Protein AF-A0A0B6ZGL0-F1 (afdb_monomer_lite)

Structure (mmCIF, N/CA/C/O backbone):
data_AF-A0A0B6ZGL0-F1
#
_entry.id   AF-A0A0B6ZGL0-F1
#
loop_
_atom_site.group_PDB
_atom_site.id
_atom_site.type_symbol
_atom_site.label_atom_id
_atom_site.label_alt_id
_atom_site.label_comp_id
_atom_site.label_asym_id
_atom_site.label_entity_id
_atom_site.label_seq_id
_atom_site.pdbx_PDB_ins_code
_atom_site.Cartn_x
_atom_site.Cartn_y
_atom_site.Cartn_z
_atom_site.occupancy
_atom_site.B_iso_or_equiv
_atom_site.auth_seq_id
_atom_site.auth_comp_id
_atom_site.auth_asym_id
_atom_site.auth_atom_id
_atom_site.pdbx_PDB_model_num
ATOM 1 N N . GLY A 1 1 ? -12.864 -18.608 66.536 1.00 37.78 1 GLY A N 1
ATOM 2 C CA . GLY A 1 1 ? -13.110 -18.665 65.085 1.00 37.78 1 GLY A CA 1
ATOM 3 C C . GLY A 1 1 ? -13.410 -17.273 64.581 1.00 37.78 1 GLY A C 1
ATOM 4 O O . GLY A 1 1 ? -14.358 -16.671 65.062 1.00 37.78 1 GLY A O 1
ATOM 5 N N . LYS A 1 2 ? -12.583 -16.734 63.684 1.00 37.06 2 LYS A N 1
ATOM 6 C CA . LYS A 1 2 ? -12.877 -15.494 62.957 1.00 37.06 2 LYS A CA 1
ATOM 7 C C . LYS A 1 2 ? -12.993 -15.864 61.483 1.00 37.06 2 LYS A C 1
ATOM 9 O O . LYS A 1 2 ? -11.982 -16.108 60.838 1.00 37.06 2 LYS A O 1
ATOM 14 N N . SER A 1 3 ? -14.221 -15.959 60.989 1.00 37.81 3 SER A N 1
ATOM 15 C CA . SER A 1 3 ? -14.488 -16.059 59.555 1.00 37.81 3 SER A CA 1
ATOM 16 C C . SER A 1 3 ? -14.234 -14.687 58.921 1.00 37.81 3 SER A C 1
ATOM 18 O O . SER A 1 3 ? -14.780 -13.699 59.426 1.00 37.81 3 SER A O 1
ATOM 20 N N . PRO A 1 4 ? -13.443 -14.575 57.843 1.00 44.97 4 PRO A N 1
ATOM 21 C CA . PRO A 1 4 ? -13.362 -13.334 57.098 1.00 44.97 4 PRO A CA 1
ATOM 22 C C . PRO A 1 4 ? -14.640 -13.201 56.270 1.00 44.97 4 PRO A C 1
ATOM 24 O O . PRO A 1 4 ? -14.942 -14.040 55.423 1.00 44.97 4 PRO A O 1
ATOM 27 N N . LYS A 1 5 ? -15.420 -12.151 56.536 1.00 42.72 5 LYS A N 1
ATOM 28 C CA . LYS A 1 5 ? -16.500 -11.731 55.642 1.00 42.72 5 LYS A CA 1
ATOM 29 C C . LYS A 1 5 ? -15.848 -11.229 54.352 1.00 42.72 5 LYS A C 1
ATOM 31 O O . LYS A 1 5 ? -15.337 -10.112 54.333 1.00 42.72 5 LYS A O 1
ATOM 36 N N . LEU A 1 6 ? -15.845 -12.046 53.295 1.00 46.50 6 LEU A N 1
ATOM 37 C CA . LEU A 1 6 ? -15.621 -11.537 51.944 1.00 46.50 6 LEU A CA 1
ATOM 38 C C . LEU A 1 6 ? -16.734 -10.527 51.648 1.00 46.50 6 LEU A C 1
ATOM 40 O O . LEU A 1 6 ? -17.916 -10.870 51.608 1.00 46.50 6 LEU A O 1
ATOM 44 N N . SER A 1 7 ? -16.348 -9.263 51.507 1.00 45.00 7 SER A N 1
ATOM 45 C CA . SER A 1 7 ? -17.245 -8.190 51.103 1.00 45.00 7 SER A CA 1
ATOM 46 C C . SER A 1 7 ? -17.596 -8.372 49.627 1.00 45.00 7 SER A C 1
ATOM 48 O O . SER A 1 7 ? -16.798 -8.062 48.746 1.00 45.00 7 SER A O 1
ATOM 50 N N . VAL A 1 8 ? -18.808 -8.862 49.361 1.00 51.41 8 VAL A N 1
ATOM 51 C CA . VAL A 1 8 ? -19.405 -8.987 48.015 1.00 51.41 8 VAL A CA 1
ATOM 52 C C . VAL A 1 8 ? -19.532 -7.615 47.320 1.00 51.41 8 VAL A C 1
ATOM 54 O O . VAL A 1 8 ? -19.683 -7.531 46.107 1.00 51.41 8 VAL A O 1
ATOM 57 N N . VAL A 1 9 ? -19.395 -6.516 48.071 1.00 46.69 9 VAL A N 1
ATOM 58 C CA . VAL A 1 9 ? -19.526 -5.133 47.585 1.00 46.69 9 VAL A CA 1
ATOM 59 C C . VAL A 1 9 ? -18.403 -4.738 46.611 1.00 46.69 9 VAL A C 1
ATOM 61 O O . VAL A 1 9 ? -18.602 -3.857 45.781 1.00 46.69 9 VAL A O 1
ATOM 64 N N . ASN A 1 10 ? -17.258 -5.431 46.629 1.00 46.16 10 ASN A N 1
ATOM 65 C CA . ASN A 1 10 ? -16.157 -5.156 45.698 1.00 46.16 10 ASN A CA 1
ATOM 66 C C . ASN A 1 10 ? -16.358 -5.751 44.291 1.00 46.16 10 ASN A C 1
ATOM 68 O O . ASN A 1 10 ? -15.568 -5.445 43.406 1.00 46.16 10 ASN A O 1
ATOM 72 N N . LEU A 1 11 ? -17.389 -6.571 44.048 1.00 48.72 11 LEU A N 1
ATOM 73 C CA . LEU A 1 11 ? -17.637 -7.148 42.716 1.00 48.72 11 LEU A CA 1
ATOM 74 C C . LEU A 1 11 ? -18.289 -6.173 41.717 1.00 48.72 11 LEU A C 1
ATOM 76 O O . LEU A 1 11 ? -18.301 -6.461 40.528 1.00 48.72 11 LEU A O 1
ATOM 80 N N . PHE A 1 12 ? -18.799 -5.018 42.160 1.00 49.91 12 PHE A N 1
ATOM 81 C CA . PHE A 1 12 ? -19.566 -4.094 41.306 1.00 49.91 12 PHE A CA 1
ATOM 82 C C . PHE A 1 12 ? -18.940 -2.699 41.154 1.00 49.91 12 PHE A C 1
ATOM 84 O O . PHE A 1 12 ? -19.640 -1.733 40.847 1.00 49.91 12 PHE A O 1
ATOM 91 N N . THR A 1 13 ? -17.630 -2.559 41.359 1.00 52.47 13 THR A N 1
ATOM 92 C CA . THR A 1 13 ? -16.924 -1.297 41.098 1.00 52.47 13 THR A CA 1
ATOM 93 C C . THR A 1 13 ? -16.671 -1.101 39.592 1.00 52.47 13 THR A C 1
ATOM 95 O O . THR A 1 13 ? -16.344 -2.070 38.906 1.00 52.47 13 THR A O 1
ATOM 98 N N . PRO A 1 14 ? -16.775 0.134 39.056 1.00 61.56 14 PRO A N 1
ATOM 99 C CA . PRO A 1 14 ? -16.513 0.431 37.639 1.00 61.56 14 PRO A CA 1
ATOM 100 C C . PRO A 1 14 ? -15.151 -0.089 37.154 1.00 61.56 14 PRO A C 1
ATOM 102 O O . PRO A 1 14 ? -15.073 -0.718 36.108 1.00 61.56 14 PRO A O 1
ATOM 105 N N . ALA A 1 15 ? -14.118 0.032 37.993 1.00 63.94 15 ALA A N 1
ATOM 106 C CA . ALA A 1 15 ? -12.771 -0.454 37.697 1.00 63.94 15 ALA A CA 1
ATOM 107 C C . ALA A 1 15 ? -12.679 -1.979 37.482 1.00 63.94 15 ALA A C 1
ATOM 109 O O . ALA A 1 15 ? -11.838 -2.438 36.716 1.00 63.94 15 ALA A O 1
ATOM 110 N N . ASN A 1 16 ? -13.536 -2.776 38.136 1.00 69.12 16 ASN A N 1
ATOM 111 C CA . ASN A 1 16 ? -13.581 -4.223 37.897 1.00 69.12 16 ASN A CA 1
ATOM 112 C C . ASN A 1 16 ? -14.254 -4.554 36.561 1.00 69.12 16 ASN A C 1
ATOM 114 O O . ASN A 1 16 ? -13.835 -5.498 35.901 1.00 69.12 16 ASN A O 1
ATOM 118 N N . LYS A 1 17 ? -15.241 -3.754 36.138 1.00 75.31 17 LYS A N 1
ATOM 119 C CA . LYS A 1 17 ? -15.883 -3.912 34.828 1.00 75.31 17 LYS A CA 1
ATOM 120 C C . LYS A 1 17 ? -14.944 -3.534 33.688 1.00 75.31 17 LYS A C 1
ATOM 122 O O . LYS A 1 17 ? -14.897 -4.249 32.696 1.00 75.31 17 LYS A O 1
ATOM 127 N N . ASP A 1 18 ? -14.180 -2.454 33.832 1.00 78.31 18 ASP A N 1
ATOM 128 C CA . ASP A 1 18 ? -13.221 -2.035 32.803 1.00 78.31 18 ASP A CA 1
ATOM 129 C C . ASP A 1 18 ? -12.118 -3.084 32.618 1.00 78.31 18 ASP A C 1
ATOM 131 O O . ASP A 1 18 ? -11.796 -3.454 31.489 1.00 78.31 18 ASP A O 1
ATOM 135 N N . LYS A 1 19 ? -11.621 -3.655 33.723 1.00 85.06 19 LYS A N 1
ATOM 136 C CA . LYS A 1 19 ? -10.657 -4.758 33.687 1.00 85.06 19 LYS A CA 1
ATOM 137 C C . LYS A 1 19 ? -11.234 -6.023 33.040 1.00 85.06 19 LYS A C 1
ATOM 139 O O . LYS A 1 19 ? -10.576 -6.629 32.202 1.00 85.06 19 LYS A O 1
ATOM 144 N N . GLU A 1 20 ? -12.461 -6.403 33.390 1.00 90.19 20 GLU A N 1
ATOM 145 C CA . GLU A 1 20 ? -13.150 -7.548 32.780 1.00 90.19 20 GLU A CA 1
ATOM 146 C C . GLU A 1 20 ? -13.327 -7.353 31.265 1.00 90.19 20 GLU A C 1
ATOM 148 O O . GLU A 1 20 ? -13.063 -8.266 30.484 1.00 90.19 20 GLU A O 1
ATOM 153 N N . ARG A 1 21 ? -13.689 -6.141 30.822 1.00 90.56 21 ARG A N 1
ATOM 154 C CA . ARG A 1 21 ? -13.784 -5.813 29.391 1.00 90.56 21 ARG A CA 1
ATOM 155 C C . ARG A 1 21 ? -12.431 -5.883 28.681 1.00 90.56 21 ARG A C 1
ATOM 157 O O . ARG A 1 21 ? -12.385 -6.342 27.545 1.00 90.56 21 ARG A O 1
ATOM 164 N N . GLN A 1 22 ? -11.340 -5.458 29.319 1.00 91.56 22 GLN A N 1
ATOM 165 C CA . GLN A 1 22 ? -9.992 -5.596 28.752 1.00 91.56 22 GLN A CA 1
ATOM 166 C C . GLN A 1 22 ? -9.572 -7.063 28.603 1.00 91.56 22 GLN A C 1
ATOM 168 O O . GLN A 1 22 ? -8.985 -7.436 27.587 1.00 91.56 22 GLN A O 1
ATOM 173 N N . GLU A 1 23 ? -9.884 -7.904 29.592 1.00 93.31 23 GLU A N 1
ATOM 174 C CA . GLU A 1 23 ? -9.611 -9.344 29.538 1.00 93.31 23 GLU A CA 1
ATOM 175 C C . GLU A 1 23 ? -10.401 -10.010 28.399 1.00 93.31 23 GLU A C 1
ATOM 177 O O . GLU A 1 23 ? -9.819 -10.737 27.593 1.00 93.31 23 GLU A O 1
ATOM 182 N N . GLN A 1 24 ? -11.690 -9.681 28.257 1.00 93.75 24 GLN A N 1
ATOM 183 C CA . GLN A 1 24 ? -12.538 -10.176 27.165 1.00 93.75 24 GLN A CA 1
ATOM 184 C C . GLN A 1 24 ? -12.061 -9.689 25.785 1.00 93.75 24 GLN A C 1
ATOM 186 O O . GLN A 1 24 ? -11.998 -10.476 24.841 1.00 93.75 24 GLN A O 1
ATOM 191 N N . LEU A 1 25 ? -11.655 -8.420 25.659 1.00 94.25 25 LEU A N 1
ATOM 192 C CA . LEU A 1 25 ? -11.055 -7.901 24.426 1.00 94.25 25 LEU A CA 1
ATOM 193 C C . LEU A 1 25 ? -9.767 -8.658 24.072 1.00 94.25 25 LEU A C 1
ATOM 195 O O . LEU A 1 25 ? -9.578 -9.061 22.927 1.00 94.25 25 LEU A O 1
ATOM 199 N N . THR A 1 26 ? -8.907 -8.912 25.059 1.00 93.94 26 THR A N 1
ATOM 200 C CA . THR A 1 26 ? -7.669 -9.681 24.863 1.00 93.94 26 THR A CA 1
ATOM 201 C C . THR A 1 26 ? -7.963 -11.101 24.372 1.00 93.94 26 THR A C 1
ATOM 203 O O . THR A 1 26 ? -7.261 -11.615 23.502 1.00 93.94 26 THR A O 1
ATOM 206 N N . GLU A 1 27 ? -9.015 -11.743 24.883 1.00 94.75 27 GLU A N 1
ATOM 207 C CA . GLU A 1 27 ? -9.457 -13.060 24.415 1.00 94.75 27 GLU A CA 1
ATOM 208 C C . GLU A 1 27 ? -9.921 -13.027 22.949 1.00 94.75 27 GLU A C 1
ATOM 210 O O . GLU A 1 27 ? -9.526 -13.890 22.159 1.00 94.75 27 GLU A O 1
ATOM 215 N N . ILE A 1 28 ? -10.682 -12.000 22.551 1.00 93.62 28 ILE A N 1
ATOM 216 C CA . ILE A 1 28 ? -11.104 -11.796 21.155 1.00 93.62 28 ILE A CA 1
ATOM 217 C C . ILE A 1 28 ? -9.885 -11.635 20.238 1.00 93.62 28 ILE A C 1
ATOM 219 O O . ILE A 1 28 ? -9.790 -12.316 19.215 1.00 93.62 28 ILE A O 1
ATOM 223 N N . LEU A 1 29 ? -8.925 -10.788 20.617 1.00 93.62 29 LEU A N 1
ATOM 224 C CA . LEU A 1 29 ? -7.710 -10.550 19.831 1.00 93.62 29 LEU A CA 1
ATOM 225 C C . LEU A 1 29 ? -6.837 -11.810 19.730 1.00 93.62 29 LEU A C 1
ATOM 227 O O . LEU A 1 29 ? -6.332 -12.134 18.653 1.00 93.62 29 LEU A O 1
ATOM 231 N N . ASN A 1 30 ? -6.716 -12.581 20.814 1.00 94.00 30 ASN A N 1
ATOM 232 C CA . ASN A 1 30 ? -6.015 -13.867 20.801 1.00 94.00 30 ASN A CA 1
ATOM 233 C C . ASN A 1 30 ? -6.680 -14.872 19.855 1.00 94.00 30 ASN A C 1
ATOM 235 O O . ASN A 1 30 ? -5.987 -15.584 19.127 1.00 94.00 30 ASN A O 1
ATOM 239 N N . ARG A 1 31 ? -8.016 -14.908 19.819 1.00 94.88 31 ARG A N 1
ATOM 240 C CA . ARG A 1 31 ? -8.763 -15.742 18.872 1.00 94.88 31 ARG A CA 1
ATOM 241 C C . ARG A 1 31 ? -8.484 -15.332 17.426 1.00 94.88 31 ARG A C 1
ATOM 243 O O . ARG A 1 31 ? -8.250 -16.213 16.604 1.00 94.88 31 ARG A O 1
ATOM 250 N N . TYR A 1 32 ? -8.454 -14.034 17.117 1.00 93.19 32 TYR A N 1
ATOM 251 C CA . TYR A 1 32 ? -8.108 -13.547 15.773 1.00 93.19 32 TYR A CA 1
ATOM 252 C C . TYR A 1 32 ? -6.667 -13.884 15.384 1.00 93.19 32 TYR A C 1
ATOM 254 O O . TYR A 1 32 ? -6.414 -14.277 14.250 1.00 93.19 32 TYR A O 1
ATOM 262 N N . SER A 1 33 ? -5.730 -13.812 16.328 1.00 91.25 33 SER A N 1
ATOM 263 C CA . SER A 1 33 ? -4.339 -14.216 16.102 1.00 91.25 33 SER A CA 1
ATOM 264 C C . SER A 1 33 ? -4.203 -15.716 15.789 1.00 91.25 33 SER A C 1
ATOM 266 O O . SER A 1 33 ? -3.412 -16.104 14.931 1.00 91.25 33 SER A O 1
ATOM 268 N N . GLN A 1 34 ? -5.001 -16.573 16.440 1.00 92.88 34 GLN A N 1
ATOM 269 C CA . GLN A 1 34 ? -4.945 -18.030 16.253 1.00 92.88 34 GLN A CA 1
ATOM 270 C C . GLN A 1 34 ? -5.727 -18.536 15.034 1.00 92.88 34 GLN A C 1
ATOM 272 O O . GLN A 1 34 ? -5.278 -19.467 14.368 1.00 92.88 34 GLN A O 1
ATOM 277 N N . LEU A 1 35 ? -6.908 -17.972 14.768 1.00 91.50 35 LEU A N 1
ATOM 278 C CA . LEU A 1 35 ? -7.830 -18.450 13.729 1.00 91.50 35 LEU A CA 1
ATOM 279 C C . LEU A 1 35 ? -7.791 -17.609 12.446 1.00 91.50 35 LEU A C 1
ATOM 281 O O . LEU A 1 35 ? -8.376 -18.010 11.442 1.00 91.50 35 LEU A O 1
ATOM 285 N N . GLY A 1 36 ? -7.107 -16.465 12.472 1.00 89.25 36 GLY A N 1
ATOM 286 C CA . GLY A 1 36 ? -7.187 -15.442 11.438 1.00 89.25 36 GLY A CA 1
ATOM 287 C C . GLY A 1 36 ? -8.325 -14.451 11.688 1.00 89.25 36 GLY A C 1
ATOM 288 O O . GLY A 1 36 ? -9.233 -14.677 12.494 1.00 89.25 36 GLY A O 1
ATOM 289 N N . LEU A 1 37 ? -8.259 -13.320 10.987 1.00 89.75 37 LEU A N 1
ATOM 290 C CA . LEU A 1 37 ? -9.286 -12.288 11.068 1.00 89.75 37 LEU A CA 1
ATOM 291 C C . LEU A 1 37 ? -10.574 -12.742 10.364 1.00 89.75 37 LEU A C 1
ATOM 293 O O . LEU A 1 37 ? -10.505 -13.269 9.250 1.00 89.75 37 LEU A O 1
ATOM 297 N N . PRO A 1 38 ? -11.752 -12.511 10.972 1.00 89.69 38 PRO A N 1
ATOM 298 C CA . PRO A 1 38 ? -13.023 -12.712 10.294 1.00 89.69 38 PRO A CA 1
ATOM 299 C C . PRO A 1 38 ? -13.134 -11.848 9.027 1.00 89.69 38 PRO A C 1
ATOM 301 O O . PRO A 1 38 ? -12.564 -10.751 8.977 1.00 89.69 38 PRO A O 1
ATOM 304 N N . PRO A 1 39 ? -13.896 -12.292 8.012 1.00 86.69 39 PRO A N 1
ATOM 305 C CA . PRO A 1 39 ? -14.197 -11.448 6.865 1.00 86.69 39 PRO A CA 1
ATOM 306 C C . PRO A 1 39 ? -15.013 -10.228 7.302 1.00 86.69 39 PRO A C 1
ATOM 308 O O . PRO A 1 39 ? -15.800 -10.296 8.248 1.00 86.69 39 PRO A O 1
ATOM 311 N N . LEU A 1 40 ? -14.851 -9.122 6.576 1.00 86.75 40 LEU A N 1
ATOM 312 C CA . LEU A 1 40 ? -15.659 -7.928 6.795 1.00 86.75 40 LEU A CA 1
ATOM 313 C C . LEU A 1 40 ? -17.159 -8.226 6.611 1.00 86.75 40 LEU A C 1
ATOM 315 O O . LEU A 1 40 ? -17.521 -9.039 5.754 1.00 86.75 40 LEU A O 1
ATOM 319 N N . PRO A 1 41 ? -18.043 -7.518 7.339 1.00 85.75 41 PRO A N 1
ATOM 320 C CA . PRO A 1 41 ? -19.477 -7.544 7.077 1.00 85.75 41 PRO A CA 1
ATOM 321 C C . PRO A 1 41 ? -19.788 -7.269 5.601 1.00 85.75 41 PRO A C 1
ATOM 323 O O . PRO A 1 41 ? -19.211 -6.362 5.001 1.00 85.75 41 PRO A O 1
ATOM 326 N N . GLU A 1 42 ? -20.741 -8.007 5.028 1.00 83.75 42 GLU A N 1
ATOM 327 C CA . GLU A 1 42 ? -21.031 -7.997 3.584 1.00 83.75 42 GLU A CA 1
ATOM 328 C C . GLU A 1 42 ? -21.298 -6.585 3.034 1.00 83.75 42 GLU A C 1
ATOM 330 O O . GLU A 1 42 ? -20.791 -6.221 1.977 1.00 83.75 42 GLU A O 1
ATOM 335 N N . LEU A 1 43 ? -22.001 -5.741 3.798 1.00 85.50 43 LEU A N 1
ATOM 336 C CA . LEU A 1 43 ? -22.280 -4.349 3.427 1.00 85.50 43 LEU A CA 1
ATOM 337 C C . LEU A 1 43 ? -21.026 -3.460 3.362 1.00 85.50 43 LEU A C 1
ATOM 339 O O . LEU A 1 43 ? -21.010 -2.503 2.595 1.00 85.50 43 LEU A O 1
ATOM 343 N N . LEU A 1 44 ? -19.991 -3.761 4.154 1.00 84.19 44 LEU A N 1
ATOM 344 C CA . LEU A 1 44 ? -18.712 -3.036 4.156 1.00 84.19 44 LEU A CA 1
ATOM 345 C C . LEU A 1 44 ? -17.723 -3.597 3.127 1.00 84.19 44 LEU A C 1
ATOM 347 O O . LEU A 1 44 ? -16.823 -2.883 2.680 1.00 84.19 44 LEU A O 1
ATOM 351 N N . ALA A 1 45 ? -17.886 -4.869 2.761 1.00 83.56 45 ALA A N 1
ATOM 352 C CA . ALA A 1 45 ? -17.145 -5.507 1.680 1.00 83.56 45 ALA A CA 1
ATOM 353 C C . ALA A 1 45 ? -17.700 -5.131 0.294 1.00 83.56 45 ALA A C 1
ATOM 355 O O . ALA A 1 45 ? -16.962 -5.151 -0.693 1.00 83.56 45 ALA A O 1
ATOM 356 N N . LEU A 1 46 ? -18.987 -4.773 0.207 1.00 84.62 46 LEU A N 1
ATOM 357 C CA . LEU A 1 46 ? -19.661 -4.482 -1.053 1.00 84.62 46 LEU A CA 1
ATOM 358 C C . LEU A 1 46 ? -18.970 -3.337 -1.810 1.00 84.62 46 LEU A C 1
ATOM 360 O O . LEU A 1 46 ? -18.868 -2.211 -1.328 1.00 84.62 46 LEU A O 1
ATOM 364 N N . GLY A 1 47 ? -18.516 -3.627 -3.030 1.00 76.75 47 GLY A N 1
ATOM 365 C CA . GLY A 1 47 ? -17.874 -2.641 -3.901 1.00 76.75 47 GLY A CA 1
ATOM 366 C C . GLY A 1 47 ? -16.400 -2.362 -3.590 1.00 76.75 47 GLY A C 1
ATOM 367 O O . GLY A 1 47 ? -15.810 -1.520 -4.268 1.00 76.75 47 GLY A O 1
ATOM 368 N N . ARG A 1 48 ? -15.780 -3.059 -2.624 1.00 83.19 48 ARG A N 1
ATOM 369 C CA . ARG A 1 48 ? -14.317 -3.045 -2.481 1.00 83.19 48 ARG A CA 1
ATOM 370 C C . ARG A 1 48 ? -13.689 -3.851 -3.630 1.00 83.19 48 ARG A C 1
ATOM 372 O O . ARG A 1 48 ? -14.090 -4.997 -3.843 1.00 83.19 48 ARG A O 1
ATOM 379 N N . PRO A 1 49 ? -12.728 -3.289 -4.383 1.00 83.31 49 PRO A N 1
ATOM 380 C CA . PRO A 1 49 ? -12.057 -4.029 -5.443 1.00 83.31 49 PRO A CA 1
ATOM 381 C C . PRO A 1 49 ? -11.202 -5.154 -4.855 1.00 83.31 49 PRO A C 1
ATOM 383 O O . PRO A 1 49 ? -10.487 -4.965 -3.870 1.00 83.31 49 PRO A O 1
ATOM 386 N N . THR A 1 50 ? -11.263 -6.326 -5.481 1.00 86.56 50 THR A N 1
ATOM 387 C CA . THR A 1 50 ? -10.407 -7.470 -5.156 1.00 86.56 50 THR A CA 1
ATOM 388 C C . THR A 1 50 ? -9.243 -7.524 -6.135 1.00 86.56 50 THR A C 1
ATOM 390 O O . THR A 1 50 ? -9.463 -7.590 -7.346 1.00 86.56 50 THR A O 1
ATOM 393 N N . PHE A 1 51 ? -8.018 -7.535 -5.618 1.00 90.88 51 PHE A N 1
ATOM 394 C CA . PHE A 1 51 ? -6.803 -7.681 -6.418 1.00 90.88 51 PHE A CA 1
ATOM 395 C C . PHE A 1 51 ? -6.205 -9.067 -6.189 1.00 90.88 51 PHE A C 1
ATOM 397 O O . PHE A 1 51 ? -6.097 -9.501 -5.046 1.00 90.88 51 PHE A O 1
ATOM 404 N N . ASP A 1 52 ? -5.817 -9.747 -7.267 1.00 91.88 52 ASP A N 1
ATOM 405 C CA . ASP A 1 52 ? -5.119 -11.032 -7.187 1.00 91.88 52 ASP A CA 1
ATOM 406 C C . ASP A 1 52 ? -3.709 -10.829 -6.611 1.00 91.88 52 ASP A C 1
ATOM 408 O O . ASP A 1 52 ? -2.945 -10.003 -7.109 1.00 91.88 52 ASP A O 1
ATOM 412 N N . ASP A 1 53 ? -3.350 -11.585 -5.575 1.00 91.44 53 ASP A N 1
ATOM 413 C CA . ASP A 1 53 ? -2.047 -11.495 -4.916 1.00 91.44 53 ASP A CA 1
ATOM 414 C C . ASP A 1 53 ? -0.872 -11.782 -5.855 1.00 91.44 53 ASP A C 1
ATOM 416 O O . ASP A 1 53 ? 0.208 -11.207 -5.679 1.00 91.44 53 ASP A O 1
ATOM 420 N N . MET A 1 54 ? -1.097 -12.583 -6.903 1.00 93.69 54 MET A N 1
ATOM 421 C CA . MET A 1 54 ? -0.086 -12.906 -7.911 1.00 93.69 54 MET A CA 1
ATOM 422 C C . MET A 1 54 ? 0.439 -11.664 -8.641 1.00 93.69 54 MET A C 1
ATOM 424 O O . MET A 1 54 ? 1.587 -11.644 -9.092 1.00 93.69 54 MET A O 1
ATOM 428 N N . ILE A 1 55 ? -0.352 -10.587 -8.734 1.00 95.94 55 ILE A N 1
ATOM 429 C CA . ILE A 1 55 ? 0.090 -9.361 -9.413 1.00 95.94 55 ILE A CA 1
ATOM 430 C C . ILE A 1 55 ? 1.173 -8.615 -8.625 1.00 95.94 55 ILE A C 1
ATOM 432 O O . ILE A 1 55 ? 1.865 -7.783 -9.203 1.00 95.94 55 ILE A O 1
ATOM 436 N N . PHE A 1 56 ? 1.332 -8.903 -7.329 1.00 96.75 56 PHE A N 1
ATOM 437 C CA . PHE A 1 56 ? 2.321 -8.280 -6.441 1.00 96.75 56 PHE A CA 1
ATOM 438 C C . PHE A 1 56 ? 3.531 -9.184 -6.164 1.00 96.75 56 PHE A C 1
ATOM 440 O O . PHE A 1 56 ? 4.341 -8.901 -5.266 1.00 96.75 56 PHE A O 1
ATOM 447 N N . GLU A 1 57 ? 3.650 -10.296 -6.888 1.00 95.94 57 GLU A N 1
ATOM 448 C CA . GLU A 1 57 ? 4.832 -11.147 -6.849 1.00 95.94 57 GLU A CA 1
ATOM 449 C C . GLU A 1 57 ? 5.976 -10.478 -7.605 1.00 95.94 57 GLU A C 1
ATOM 451 O O . GLU A 1 57 ? 5.829 -10.065 -8.756 1.00 95.94 57 GLU A O 1
ATOM 456 N N . MET A 1 58 ? 7.129 -10.389 -6.946 1.00 96.50 58 MET A N 1
ATOM 457 C CA . MET A 1 58 ? 8.353 -9.797 -7.475 1.00 96.50 58 MET A CA 1
ATOM 458 C C . MET A 1 58 ? 9.477 -10.818 -7.371 1.00 96.50 58 MET A C 1
ATOM 460 O O . MET A 1 58 ? 9.596 -11.535 -6.376 1.00 96.50 58 MET A O 1
ATOM 464 N N . GLU A 1 59 ? 10.329 -10.867 -8.383 1.00 95.81 59 GLU A N 1
ATOM 465 C CA . GLU A 1 59 ? 11.558 -11.640 -8.348 1.00 95.81 59 GLU A CA 1
ATOM 466 C C . GLU A 1 59 ? 12.578 -11.019 -7.368 1.00 95.81 59 GLU A C 1
ATOM 468 O O . GLU A 1 59 ? 12.394 -9.898 -6.898 1.00 95.81 59 GLU A O 1
ATOM 473 N N . PRO A 1 60 ? 13.693 -11.698 -7.040 1.00 93.81 60 PRO A N 1
ATOM 474 C CA . PRO A 1 60 ? 14.703 -11.118 -6.150 1.00 93.81 60 PRO A CA 1
ATOM 475 C C . PRO A 1 60 ? 15.442 -9.911 -6.750 1.00 93.81 60 PRO A C 1
ATOM 477 O O . PRO A 1 60 ? 15.947 -9.063 -6.019 1.00 93.81 60 PRO A O 1
ATOM 480 N N . ASN A 1 61 ? 15.581 -9.864 -8.080 1.00 94.25 61 ASN A N 1
ATOM 481 C CA . ASN A 1 61 ? 16.348 -8.842 -8.796 1.00 94.25 61 ASN A CA 1
ATOM 482 C C . ASN A 1 61 ? 15.960 -8.817 -10.288 1.00 94.25 61 ASN A C 1
ATOM 484 O O . ASN A 1 61 ? 15.719 -9.880 -10.867 1.00 94.25 61 ASN A O 1
ATOM 488 N N . TRP A 1 62 ? 16.023 -7.656 -10.949 1.00 95.88 62 TRP A N 1
ATOM 489 C CA . TRP A 1 62 ? 15.854 -7.522 -12.404 1.00 95.88 62 TRP A CA 1
ATOM 490 C C . TRP A 1 62 ? 16.770 -8.445 -13.225 1.00 95.88 62 TRP A C 1
ATOM 492 O O . TRP A 1 62 ? 16.385 -8.909 -14.297 1.00 95.88 62 TRP A O 1
ATOM 502 N N . LYS A 1 63 ? 17.958 -8.793 -12.715 1.00 94.81 63 LYS A N 1
ATOM 503 C CA . LYS A 1 63 ? 18.891 -9.740 -13.358 1.00 94.81 63 LYS A CA 1
ATOM 504 C C . LYS A 1 63 ? 18.318 -11.152 -13.510 1.00 94.81 63 LYS A C 1
ATOM 506 O O . LYS A 1 63 ? 18.771 -11.898 -14.368 1.00 94.81 63 LYS A O 1
ATOM 511 N N . SER A 1 64 ? 17.332 -11.530 -12.695 1.00 93.94 64 SER A N 1
ATOM 512 C CA . SER A 1 64 ? 16.615 -12.807 -12.848 1.00 93.94 64 SER A CA 1
ATOM 513 C C . SER A 1 64 ? 15.557 -12.770 -13.960 1.00 93.94 64 SER A C 1
ATOM 515 O O . SER A 1 64 ? 15.139 -13.811 -14.470 1.00 93.94 64 SER A O 1
ATOM 517 N N . VAL A 1 65 ? 15.156 -11.564 -14.368 1.00 93.69 65 VAL A N 1
ATOM 518 C CA . VAL A 1 65 ? 14.198 -11.318 -15.446 1.00 93.69 65 VAL A CA 1
ATOM 519 C C . VAL A 1 65 ? 14.931 -11.213 -16.789 1.00 93.69 65 VAL A C 1
ATOM 521 O O . VAL A 1 65 ? 14.532 -11.863 -17.753 1.00 93.69 65 VAL A O 1
ATOM 524 N N . VAL A 1 66 ? 16.037 -10.462 -16.841 1.00 93.38 66 VAL A N 1
ATOM 525 C CA . VAL A 1 66 ? 16.790 -10.148 -18.070 1.00 93.38 66 VAL A CA 1
ATOM 526 C C . VAL A 1 66 ? 17.950 -11.126 -18.290 1.00 93.38 66 VAL A C 1
ATOM 528 O O . VAL A 1 66 ? 18.906 -11.125 -17.523 1.00 93.38 66 VAL A O 1
ATOM 531 N N . THR A 1 67 ? 17.944 -11.915 -19.369 1.00 89.38 67 THR A N 1
ATOM 532 C CA . THR A 1 67 ? 18.977 -12.950 -19.609 1.00 89.38 67 THR A CA 1
ATOM 533 C C . THR A 1 67 ? 20.332 -12.389 -20.052 1.00 89.38 67 THR A C 1
ATOM 535 O O . THR A 1 67 ? 21.373 -12.848 -19.588 1.00 89.38 67 THR A O 1
ATOM 538 N N . ASN A 1 68 ? 20.353 -11.354 -20.895 1.00 86.06 68 ASN A N 1
ATOM 539 C CA . ASN A 1 68 ? 21.590 -10.764 -21.439 1.00 86.06 68 ASN A CA 1
ATOM 540 C C . ASN A 1 68 ? 22.173 -9.638 -20.563 1.00 86.06 68 ASN A C 1
ATOM 542 O O . ASN A 1 68 ? 22.866 -8.741 -21.051 1.00 86.06 68 ASN A O 1
ATOM 546 N N . HIS A 1 69 ? 21.915 -9.672 -19.254 1.00 87.31 69 HIS A N 1
ATOM 547 C CA . HIS A 1 69 ? 22.333 -8.614 -18.333 1.00 87.31 69 HIS A CA 1
ATOM 548 C C . HIS A 1 69 ? 23.865 -8.438 -18.260 1.00 87.31 69 HIS A C 1
ATOM 550 O O . HIS A 1 69 ? 24.353 -7.344 -17.987 1.00 87.31 69 HIS A O 1
ATOM 556 N N . GLN A 1 70 ? 24.641 -9.498 -18.526 1.00 88.75 70 GLN A N 1
ATOM 557 C CA . GLN A 1 70 ? 26.111 -9.487 -18.452 1.00 88.75 70 GLN A CA 1
ATOM 558 C C . GLN A 1 70 ? 26.769 -8.682 -19.581 1.00 88.75 70 GLN A C 1
ATOM 560 O O . GLN A 1 70 ? 27.840 -8.116 -19.385 1.00 88.75 70 GLN A O 1
ATOM 565 N N . SER A 1 71 ? 26.124 -8.600 -20.748 1.00 91.00 71 SER A N 1
ATOM 566 C CA . SER A 1 71 ? 26.612 -7.815 -21.890 1.00 91.00 71 SER A CA 1
ATOM 567 C C . SER A 1 71 ? 26.219 -6.335 -21.826 1.00 91.00 71 SER A C 1
ATOM 569 O O . SER A 1 71 ? 26.612 -5.557 -22.692 1.00 91.00 71 SER A O 1
ATOM 571 N N . MET A 1 72 ? 25.428 -5.932 -20.826 1.00 93.56 72 MET A N 1
ATOM 572 C CA . MET A 1 72 ? 24.978 -4.550 -20.673 1.00 93.56 72 MET A CA 1
ATOM 573 C C . MET A 1 72 ? 26.100 -3.668 -20.129 1.00 93.56 72 MET A C 1
ATOM 575 O O . MET A 1 72 ? 26.805 -4.028 -19.184 1.00 93.56 72 MET A O 1
ATOM 579 N N . THR A 1 73 ? 26.216 -2.465 -20.683 1.00 95.88 73 THR A N 1
ATOM 580 C CA . THR A 1 73 ? 27.112 -1.429 -20.156 1.00 95.88 73 THR A CA 1
ATOM 581 C C . THR A 1 73 ? 26.712 -1.033 -18.735 1.00 95.88 73 THR A C 1
ATOM 583 O O . THR A 1 73 ? 25.545 -1.142 -18.355 1.00 95.88 73 THR A O 1
ATOM 586 N N . LYS A 1 74 ? 27.655 -0.483 -17.960 1.00 95.69 74 LYS A N 1
ATOM 587 C CA . LYS A 1 74 ? 27.385 0.005 -16.596 1.00 95.69 74 LYS A CA 1
ATOM 588 C C . 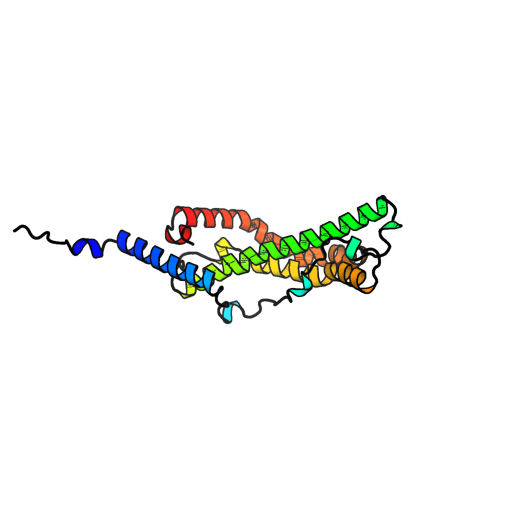LYS A 1 74 ? 26.172 0.947 -16.538 1.00 95.69 74 LYS A C 1
ATOM 590 O O . LYS A 1 74 ? 25.288 0.744 -15.718 1.00 95.69 74 LYS A O 1
ATOM 595 N N . LYS A 1 75 ? 26.080 1.898 -17.475 1.00 96.12 75 LYS A N 1
ATOM 596 C CA . LYS A 1 75 ? 24.959 2.848 -17.565 1.00 96.12 75 LYS A CA 1
ATOM 597 C C . LYS A 1 75 ? 23.611 2.159 -17.810 1.00 96.12 75 LYS A C 1
ATOM 599 O O . LYS A 1 75 ? 22.594 2.574 -17.269 1.00 96.12 75 LYS A O 1
ATOM 604 N N . GLN A 1 76 ? 23.584 1.113 -18.635 1.00 94.69 76 GLN A N 1
ATOM 605 C CA . GLN A 1 76 ? 22.360 0.347 -18.877 1.00 94.69 76 GLN A CA 1
ATOM 606 C C . GLN A 1 76 ? 21.949 -0.464 -17.643 1.00 94.69 76 GLN A C 1
ATOM 608 O O . GLN A 1 76 ? 20.761 -0.556 -17.361 1.00 94.69 76 GLN A O 1
ATOM 613 N N . GLN A 1 77 ? 22.909 -1.017 -16.896 1.00 95.62 77 GLN A N 1
ATOM 614 C CA . GLN A 1 77 ? 22.622 -1.709 -15.636 1.00 95.62 77 GLN A CA 1
ATOM 615 C C . GLN A 1 77 ? 22.067 -0.745 -14.579 1.00 95.62 77 GLN A C 1
ATOM 617 O O . GLN A 1 77 ? 21.072 -1.065 -13.944 1.00 95.62 77 GLN A O 1
ATOM 622 N N . GLU A 1 78 ? 22.650 0.450 -14.444 1.00 96.50 78 GLU A N 1
ATOM 623 C CA . GLU A 1 78 ? 22.132 1.510 -13.561 1.00 96.50 78 GLU A CA 1
ATOM 624 C C . GLU A 1 78 ? 20.692 1.899 -13.928 1.00 96.50 78 GLU A C 1
ATOM 626 O O . GLU A 1 78 ? 19.851 2.068 -13.051 1.00 96.50 78 GLU A O 1
ATOM 631 N N . HIS A 1 79 ? 20.378 1.981 -15.225 1.00 95.62 79 HIS A N 1
ATOM 632 C CA . HIS A 1 79 ? 19.014 2.245 -15.678 1.00 95.62 79 HIS A CA 1
ATOM 633 C C . HIS A 1 79 ? 18.039 1.123 -15.295 1.00 95.62 79 HIS A C 1
ATOM 635 O O . HIS A 1 79 ? 16.942 1.407 -14.824 1.00 95.62 79 HIS A O 1
ATOM 641 N N . GLN A 1 80 ? 18.430 -0.144 -15.469 1.00 97.38 80 GLN A N 1
ATOM 642 C CA . GLN A 1 80 ? 17.600 -1.280 -15.056 1.00 97.38 80 GLN A CA 1
ATOM 643 C C . GLN A 1 80 ? 17.380 -1.314 -13.546 1.00 97.38 80 GLN A C 1
ATOM 645 O O . GLN A 1 80 ? 16.269 -1.599 -13.115 1.00 97.38 80 GLN A O 1
ATOM 650 N N . GLU A 1 81 ? 18.402 -0.980 -12.756 1.00 97.56 81 GLU A N 1
ATOM 651 C CA . GLU A 1 81 ? 18.280 -0.895 -11.301 1.00 97.56 81 GLU A CA 1
ATOM 652 C C . GLU A 1 81 ? 17.255 0.169 -10.889 1.00 97.56 81 GLU A C 1
ATOM 654 O O . GLU A 1 81 ? 16.393 -0.117 -10.072 1.00 97.56 81 GLU A O 1
ATOM 659 N N . ALA A 1 82 ? 17.272 1.351 -11.514 1.00 97.81 82 ALA A N 1
ATOM 660 C CA . ALA A 1 82 ? 16.310 2.411 -11.207 1.00 97.81 82 ALA A CA 1
ATOM 661 C C . ALA A 1 82 ? 14.861 2.018 -11.551 1.00 97.81 82 ALA A C 1
ATOM 663 O O . ALA A 1 82 ? 13.936 2.294 -10.788 1.00 97.81 82 ALA A O 1
ATOM 664 N N . VAL A 1 83 ? 14.650 1.353 -12.694 1.00 97.75 83 VAL A N 1
ATOM 665 C CA . VAL A 1 83 ? 13.322 0.836 -13.068 1.00 97.75 83 VAL A CA 1
ATOM 666 C C . VAL A 1 83 ? 12.885 -0.260 -12.100 1.00 97.75 83 VAL A C 1
ATOM 668 O O . VAL A 1 83 ? 11.737 -0.285 -11.671 1.00 97.75 83 VAL A O 1
ATOM 671 N N . TRP A 1 84 ? 13.798 -1.151 -11.724 1.00 98.12 84 TRP A N 1
ATOM 672 C CA . TRP A 1 84 ? 13.521 -2.209 -10.762 1.00 98.12 84 TRP A CA 1
ATOM 673 C C . TRP A 1 84 ? 13.151 -1.660 -9.383 1.00 98.12 84 TRP A C 1
ATOM 675 O O . TRP A 1 84 ? 12.168 -2.100 -8.790 1.00 98.12 84 TRP A O 1
ATOM 685 N N . GLU A 1 85 ? 13.903 -0.673 -8.900 1.00 98.38 85 GLU A N 1
ATOM 686 C CA . GLU A 1 85 ? 13.658 0.008 -7.634 1.00 98.38 85 GLU A CA 1
ATOM 687 C C . GLU A 1 85 ? 12.275 0.660 -7.617 1.00 98.38 85 GLU A C 1
ATOM 689 O O . GLU A 1 85 ? 11.535 0.468 -6.654 1.00 98.38 85 GLU A O 1
ATOM 694 N N . LEU A 1 86 ? 11.872 1.339 -8.696 1.00 98.00 86 LEU A N 1
ATOM 695 C CA . LEU A 1 86 ? 10.519 1.884 -8.828 1.00 98.00 86 LEU A CA 1
ATOM 696 C C . LEU A 1 86 ? 9.449 0.798 -8.632 1.00 98.00 86 LEU A C 1
ATOM 698 O O . LEU A 1 86 ? 8.511 0.986 -7.864 1.00 98.00 86 LEU A O 1
ATOM 702 N N . LEU A 1 87 ? 9.596 -0.356 -9.289 1.00 98.31 87 LEU A N 1
ATOM 703 C CA . LEU A 1 87 ? 8.600 -1.427 -9.205 1.00 98.31 87 LEU A CA 1
ATOM 704 C C . LEU A 1 87 ? 8.554 -2.064 -7.809 1.00 98.31 87 LEU A C 1
ATOM 706 O O . LEU A 1 87 ? 7.479 -2.293 -7.256 1.00 98.31 87 LEU A O 1
ATOM 710 N N . VAL A 1 88 ? 9.720 -2.353 -7.226 1.00 98.06 88 VAL A N 1
ATOM 711 C CA . VAL A 1 88 ? 9.818 -2.980 -5.900 1.00 98.06 88 VAL A CA 1
ATOM 712 C C . VAL A 1 88 ? 9.306 -2.047 -4.807 1.00 98.06 88 VAL A C 1
ATOM 714 O O . VAL A 1 88 ? 8.609 -2.499 -3.895 1.00 98.06 88 VAL A O 1
ATOM 717 N N . THR A 1 89 ? 9.643 -0.759 -4.880 1.00 98.19 89 THR A N 1
ATOM 718 C CA . THR A 1 89 ? 9.194 0.226 -3.890 1.00 98.19 89 THR A CA 1
ATOM 719 C C . THR A 1 89 ? 7.685 0.426 -3.957 1.00 98.19 89 THR A C 1
ATOM 721 O O . THR A 1 89 ? 7.052 0.435 -2.903 1.00 98.19 89 THR A O 1
ATOM 724 N N . GLU A 1 90 ? 7.095 0.452 -5.155 1.00 98.19 90 GLU A N 1
ATOM 725 C CA . GLU A 1 90 ? 5.641 0.527 -5.319 1.00 98.19 90 GLU A CA 1
ATOM 726 C C . GLU A 1 90 ? 4.930 -0.692 -4.713 1.00 98.19 90 GLU A C 1
ATOM 728 O O . GLU A 1 90 ? 4.023 -0.552 -3.892 1.00 98.19 90 GLU A O 1
ATOM 733 N N . VAL A 1 91 ? 5.374 -1.910 -5.044 1.00 98.25 91 VAL A N 1
ATOM 734 C CA . VAL A 1 91 ? 4.787 -3.138 -4.482 1.00 98.25 91 VAL A CA 1
ATOM 735 C C . VAL A 1 91 ? 4.938 -3.180 -2.961 1.00 98.25 91 VAL A C 1
ATOM 737 O O . VAL A 1 91 ? 4.016 -3.592 -2.253 1.00 98.25 91 VAL A O 1
ATOM 740 N N . SER A 1 92 ? 6.090 -2.752 -2.440 1.00 98.12 92 SER A N 1
ATOM 741 C CA . SER A 1 92 ? 6.321 -2.649 -0.997 1.00 98.12 92 SER A CA 1
ATOM 742 C C . SER A 1 92 ? 5.350 -1.667 -0.345 1.00 98.12 92 SER A C 1
ATOM 744 O O . SER A 1 92 ? 4.763 -1.977 0.692 1.00 98.12 92 SER A O 1
ATOM 746 N N . TYR A 1 93 ? 5.133 -0.511 -0.966 1.00 98.31 93 TYR A N 1
ATOM 747 C CA . TYR A 1 93 ? 4.216 0.505 -0.472 1.00 98.31 93 TYR A CA 1
ATOM 748 C C . TYR A 1 93 ? 2.762 0.011 -0.455 1.00 98.31 93 TYR A C 1
ATOM 750 O O . TYR A 1 93 ? 2.089 0.112 0.572 1.00 98.31 93 TYR A O 1
ATOM 758 N N . ILE A 1 94 ? 2.305 -0.636 -1.532 1.00 98.19 94 ILE A N 1
ATOM 759 C CA . ILE A 1 94 ? 0.970 -1.249 -1.603 1.00 98.19 94 ILE A CA 1
ATOM 760 C C . ILE A 1 94 ? 0.781 -2.288 -0.491 1.00 98.19 94 ILE A C 1
ATOM 762 O O . ILE A 1 94 ? -0.244 -2.285 0.193 1.00 98.19 94 ILE A O 1
ATOM 766 N N . LYS A 1 95 ? 1.779 -3.152 -0.259 1.00 97.06 95 LYS A N 1
ATOM 767 C CA . LYS A 1 95 ? 1.742 -4.156 0.819 1.00 97.06 95 LYS A CA 1
ATOM 768 C C . LYS A 1 95 ? 1.686 -3.513 2.205 1.00 97.06 95 LYS A C 1
ATOM 770 O O . LYS A 1 95 ? 0.959 -4.003 3.064 1.00 97.06 95 LYS A O 1
ATOM 775 N N . GLN A 1 96 ? 2.402 -2.411 2.427 1.00 97.62 96 GLN A N 1
ATOM 776 C CA . GLN A 1 96 ? 2.348 -1.674 3.693 1.00 97.62 96 GLN A CA 1
ATOM 777 C C . GLN A 1 96 ? 0.960 -1.082 3.947 1.00 97.62 96 GLN A C 1
ATOM 779 O O . GLN A 1 96 ? 0.420 -1.254 5.038 1.00 97.62 96 GLN A O 1
ATOM 784 N N . ILE A 1 97 ? 0.350 -0.442 2.942 1.00 97.19 97 ILE A N 1
ATOM 785 C CA . ILE A 1 97 ? -1.021 0.068 3.074 1.00 97.19 97 ILE A CA 1
ATOM 786 C C . ILE A 1 97 ? -1.996 -1.081 3.336 1.00 97.19 97 ILE A C 1
ATOM 788 O O . ILE A 1 97 ? -2.867 -0.967 4.198 1.00 97.19 97 ILE A O 1
ATOM 792 N N . ARG A 1 98 ? -1.832 -2.207 2.634 1.00 94.94 98 ARG A N 1
ATOM 793 C CA . ARG A 1 98 ? -2.670 -3.386 2.846 1.00 94.94 98 ARG A CA 1
ATOM 794 C C . ARG A 1 98 ? -2.617 -3.865 4.290 1.00 94.94 98 ARG A C 1
ATOM 796 O O . ARG A 1 98 ? -3.662 -4.146 4.850 1.00 94.94 98 ARG A O 1
ATOM 803 N N . VAL A 1 99 ? -1.441 -3.907 4.916 1.00 95.19 99 VAL A N 1
ATOM 804 C CA . VAL A 1 99 ? -1.327 -4.263 6.340 1.00 95.19 99 VAL A CA 1
ATOM 805 C C . VAL A 1 99 ? -2.139 -3.305 7.216 1.00 95.19 99 VAL A C 1
ATOM 807 O O . VAL A 1 99 ? -2.824 -3.758 8.128 1.00 95.19 99 VAL A O 1
ATOM 810 N N . ILE A 1 100 ? -2.126 -1.999 6.927 1.00 95.75 100 ILE A N 1
ATOM 811 C CA . ILE A 1 100 ? -2.944 -1.015 7.657 1.00 95.75 100 ILE A CA 1
ATOM 812 C C . ILE A 1 100 ? -4.437 -1.367 7.563 1.00 95.75 100 ILE A C 1
ATOM 814 O O . ILE A 1 100 ? -5.136 -1.362 8.576 1.00 95.75 100 ILE A O 1
ATOM 818 N N . ILE A 1 101 ? -4.918 -1.714 6.371 1.00 94.88 101 ILE A N 1
ATOM 819 C CA . ILE A 1 101 ? -6.325 -2.057 6.136 1.00 94.88 101 ILE A CA 1
ATOM 820 C C . ILE A 1 101 ? -6.660 -3.426 6.741 1.00 94.88 101 ILE A C 1
ATOM 822 O O . ILE A 1 101 ? -7.506 -3.532 7.626 1.00 94.88 101 ILE A O 1
ATOM 826 N N . ASP A 1 102 ? -5.960 -4.470 6.3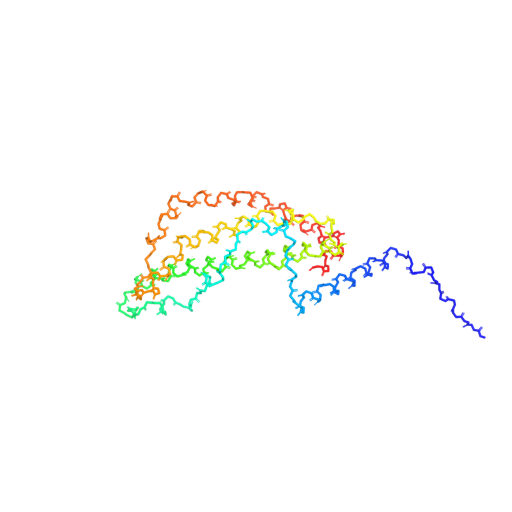09 1.00 91.69 102 ASP A N 1
ATOM 827 C CA . ASP A 1 102 ? -6.294 -5.855 6.619 1.00 91.69 102 ASP A CA 1
ATOM 828 C C . ASP A 1 102 ? -6.049 -6.203 8.080 1.00 91.69 102 ASP A C 1
ATOM 830 O O . ASP A 1 102 ? -6.823 -6.967 8.646 1.00 91.69 102 ASP A O 1
ATOM 834 N N . VAL A 1 103 ? -5.007 -5.644 8.703 1.00 91.75 103 VAL A N 1
ATOM 835 C CA . VAL A 1 103 ? -4.664 -5.959 10.095 1.00 91.75 103 VAL A CA 1
ATOM 836 C C . VAL A 1 103 ? -5.297 -4.976 11.063 1.00 91.75 103 VAL A C 1
ATOM 838 O O . VAL A 1 103 ? -5.845 -5.414 12.064 1.00 91.75 103 VAL A O 1
ATOM 841 N N . PHE A 1 104 ? -5.249 -3.668 10.806 1.00 94.94 104 PHE A N 1
ATOM 842 C CA . PHE A 1 104 ? -5.700 -2.688 11.800 1.00 94.94 104 PHE A CA 1
ATOM 843 C C . PHE A 1 104 ? -7.146 -2.247 11.569 1.00 94.94 104 PHE A C 1
ATOM 845 O O . PHE A 1 104 ? -7.967 -2.376 12.477 1.00 94.94 104 PHE A O 1
ATOM 852 N N . GLN A 1 105 ? -7.488 -1.770 10.368 1.00 95.62 105 GLN A N 1
ATOM 853 C CA . GLN A 1 105 ? -8.844 -1.286 10.080 1.00 95.62 105 GLN A CA 1
ATOM 854 C C . GLN A 1 105 ? -9.875 -2.419 10.195 1.00 95.62 105 GLN A C 1
ATOM 856 O O . GLN A 1 105 ? -10.866 -2.285 10.914 1.00 95.62 105 GLN A O 1
ATOM 861 N N . ASN A 1 106 ? -9.629 -3.554 9.540 1.00 94.69 106 ASN A N 1
ATOM 862 C CA . ASN A 1 106 ? -10.559 -4.683 9.540 1.00 94.69 106 ASN A CA 1
ATOM 863 C C . ASN A 1 106 ? -10.656 -5.344 10.919 1.00 94.69 106 ASN A C 1
ATOM 865 O O . ASN A 1 106 ? -11.747 -5.742 11.328 1.00 94.69 106 ASN A O 1
ATOM 869 N N . CYS A 1 107 ? -9.551 -5.420 11.671 1.00 95.25 107 CYS A N 1
ATOM 870 C CA . CYS A 1 107 ? -9.596 -5.893 13.054 1.00 95.25 107 CYS A CA 1
ATOM 871 C C . CYS A 1 107 ? -10.461 -4.980 13.921 1.00 95.25 107 CYS A C 1
ATOM 873 O O . CYS A 1 107 ? -11.346 -5.487 14.606 1.00 95.25 107 CYS A O 1
ATOM 875 N N . LEU A 1 108 ? -10.292 -3.654 13.834 1.00 96.12 108 LEU A N 1
ATOM 876 C CA . LEU A 1 108 ? -11.135 -2.711 14.572 1.00 96.12 108 LEU A CA 1
ATOM 877 C C . LEU A 1 108 ? -12.616 -2.904 14.226 1.00 96.12 108 LEU A C 1
ATOM 879 O O . LEU A 1 108 ? -13.437 -3.034 15.129 1.00 96.12 108 LEU A O 1
ATOM 883 N N . ILE A 1 109 ? -12.954 -2.999 12.937 1.00 95.19 109 ILE A N 1
ATOM 884 C CA . ILE A 1 109 ? -14.334 -3.231 12.486 1.00 95.19 109 ILE A CA 1
ATOM 885 C C . ILE A 1 109 ? -14.896 -4.533 13.074 1.00 95.19 109 ILE A C 1
ATOM 887 O O . ILE A 1 109 ? -16.027 -4.554 13.559 1.00 95.19 109 ILE A O 1
ATOM 891 N N . ASN A 1 110 ? -14.118 -5.617 13.071 1.00 94.62 110 ASN A N 1
ATOM 892 C CA . ASN A 1 110 ? -14.546 -6.903 13.622 1.00 94.62 110 ASN A CA 1
ATOM 893 C C . ASN A 1 110 ? -14.680 -6.873 15.152 1.00 94.62 110 ASN A C 1
ATOM 895 O O . ASN A 1 110 ? -15.607 -7.462 15.699 1.00 94.62 110 ASN A O 1
ATOM 899 N N . VAL A 1 111 ? -13.794 -6.170 15.857 1.00 94.69 111 VAL A N 1
ATOM 900 C CA . VAL A 1 111 ? -13.911 -5.927 17.305 1.00 94.69 111 VAL A CA 1
ATOM 901 C C . VAL A 1 111 ? -15.178 -5.111 17.615 1.00 94.69 111 VAL A C 1
ATOM 903 O O . VAL A 1 111 ? -15.898 -5.422 18.564 1.00 94.69 111 VAL A O 1
ATOM 906 N N . GLN A 1 112 ? -15.526 -4.148 16.759 1.00 94.94 112 GLN A N 1
ATOM 907 C CA . GLN A 1 112 ? -16.758 -3.358 16.864 1.00 94.94 112 GLN A CA 1
ATOM 908 C C . GLN A 1 112 ? -18.035 -4.173 16.635 1.00 94.94 112 GLN A C 1
ATOM 910 O O . GLN A 1 112 ? -19.062 -3.857 17.241 1.00 94.94 112 GLN A O 1
ATOM 915 N N . GLN A 1 113 ? -17.992 -5.238 15.826 1.00 92.81 113 GLN A N 1
ATOM 916 C CA . GLN A 1 113 ? -19.113 -6.185 15.699 1.00 92.81 113 GLN A CA 1
ATOM 917 C C . GLN A 1 113 ? -19.353 -6.974 16.995 1.00 92.81 113 GLN A C 1
ATOM 919 O O . GLN A 1 113 ? -20.496 -7.260 17.341 1.00 92.81 113 GLN A O 1
ATOM 924 N N . GLU A 1 114 ? -18.294 -7.251 17.756 1.00 92.19 114 GLU A N 1
ATOM 925 C CA . GLU A 1 114 ? -18.360 -7.896 19.076 1.00 92.19 114 GLU A CA 1
ATOM 926 C C . GLU A 1 114 ? -18.714 -6.892 20.201 1.00 92.19 114 GLU A C 1
ATOM 928 O O . GLU A 1 114 ? -18.638 -7.219 21.383 1.00 92.19 114 GLU A O 1
ATOM 933 N N . SER A 1 115 ? -19.140 -5.666 19.856 1.00 93.19 115 SER A N 1
ATOM 934 C CA . SER A 1 115 ? -19.521 -4.585 20.789 1.00 93.19 115 SER A CA 1
ATOM 935 C C . SER A 1 115 ? -18.368 -3.998 21.629 1.00 93.19 115 SER A C 1
ATOM 937 O O . SER A 1 115 ? -18.575 -3.509 22.750 1.00 93.19 115 SER A O 1
ATOM 939 N N . TYR A 1 116 ? -17.149 -4.021 21.086 1.00 93.56 116 TYR A N 1
ATOM 940 C CA . TYR A 1 116 ? -15.962 -3.382 21.657 1.00 93.56 116 TYR A CA 1
ATOM 941 C C . TYR A 1 116 ? -15.463 -2.225 20.791 1.00 93.56 116 TYR A C 1
ATOM 943 O O . TYR A 1 116 ? -15.492 -2.300 19.570 1.00 93.56 116 TYR A O 1
ATOM 951 N N . LEU A 1 117 ? -14.941 -1.166 21.419 1.00 94.19 117 LEU A N 1
ATOM 952 C CA . LEU A 1 117 ? -14.376 0.003 20.726 1.00 94.19 117 LEU A CA 1
ATOM 953 C C . LEU A 1 117 ? -15.368 0.717 19.786 1.00 94.19 117 LEU A C 1
ATOM 955 O O . LEU A 1 117 ? -14.958 1.400 18.847 1.00 94.19 117 LEU A O 1
ATOM 959 N N . ASN A 1 118 ? -16.679 0.580 20.002 1.00 94.25 118 ASN A N 1
ATOM 960 C CA . ASN A 1 118 ? -17.703 1.258 19.195 1.00 94.25 118 ASN A CA 1
ATOM 961 C C . ASN A 1 118 ? -17.688 2.783 19.378 1.00 94.25 118 ASN A C 1
ATOM 963 O O . ASN A 1 118 ? -18.248 3.501 18.557 1.00 94.25 118 ASN A O 1
ATOM 967 N N . GLU A 1 119 ? -17.055 3.282 20.441 1.00 93.31 119 GLU A N 1
ATOM 968 C CA . GLU A 1 119 ? -16.785 4.704 20.648 1.00 93.31 119 GLU A CA 1
ATOM 969 C C . GLU A 1 119 ? -15.683 5.256 19.729 1.00 93.31 119 GLU A C 1
ATOM 971 O O . GLU A 1 119 ? -15.546 6.472 19.595 1.00 93.31 119 GLU A O 1
ATOM 976 N N . ILE A 1 120 ? -14.889 4.374 19.116 1.00 96.00 120 ILE A N 1
ATOM 977 C CA . ILE A 1 120 ? -13.787 4.743 18.235 1.00 96.00 120 ILE A CA 1
ATOM 978 C C . ILE A 1 120 ? -14.309 4.911 16.808 1.00 96.00 120 ILE A C 1
ATOM 980 O O . ILE A 1 120 ? -14.842 3.992 16.191 1.00 96.00 120 ILE A O 1
ATOM 984 N N . GLU A 1 121 ? -14.120 6.098 16.250 1.00 95.69 121 GLU A N 1
ATOM 985 C CA . GLU A 1 121 ? -14.537 6.431 14.895 1.00 95.69 121 GLU A CA 1
ATOM 986 C C . GLU A 1 121 ? -13.485 5.935 13.890 1.00 95.69 121 GLU A C 1
ATOM 988 O O . GLU A 1 121 ? -12.451 6.573 13.679 1.00 95.69 121 GLU A O 1
ATOM 993 N N . THR A 1 122 ? -13.757 4.800 13.241 1.00 95.62 122 THR A N 1
ATOM 994 C CA . THR A 1 122 ? -12.852 4.155 12.270 1.00 95.62 122 THR A CA 1
ATOM 995 C C . THR A 1 122 ? -12.411 5.110 11.154 1.00 95.62 122 THR A C 1
ATOM 997 O O . THR A 1 122 ? -11.226 5.175 10.825 1.00 95.62 122 THR A O 1
ATOM 1000 N N . GLU A 1 123 ? -13.321 5.930 10.618 1.00 94.12 123 GLU A N 1
ATOM 1001 C CA . GLU A 1 123 ? -12.987 6.925 9.586 1.00 94.12 123 GLU A CA 1
ATOM 1002 C C . GLU A 1 123 ? -12.019 8.005 10.087 1.00 94.12 123 GLU A C 1
ATOM 1004 O O . GLU A 1 123 ? -11.182 8.483 9.325 1.00 94.12 123 GLU A O 1
ATOM 1009 N N . ARG A 1 124 ? -12.069 8.376 11.371 1.00 96.56 124 ARG A N 1
ATOM 1010 C CA . ARG A 1 124 ? -11.145 9.370 11.934 1.00 96.56 124 ARG A CA 1
ATOM 1011 C C . ARG A 1 124 ? -9.755 8.801 12.183 1.00 96.56 124 ARG A C 1
ATOM 1013 O O . ARG A 1 124 ? -8.810 9.580 12.233 1.00 96.56 124 ARG A O 1
ATOM 1020 N N . LEU A 1 125 ? -9.610 7.483 12.314 1.00 96.56 125 LEU A N 1
ATOM 1021 C CA . LEU A 1 125 ? -8.302 6.826 12.402 1.00 96.56 125 LEU A CA 1
ATOM 1022 C C . LEU A 1 125 ? -7.665 6.618 11.028 1.00 96.56 125 LEU A C 1
ATOM 1024 O O . LEU A 1 125 ? -6.469 6.854 10.866 1.00 96.56 125 LEU A O 1
ATOM 1028 N N . PHE A 1 126 ? -8.458 6.179 10.050 1.00 96.62 126 PHE A N 1
ATOM 1029 C CA . PHE A 1 126 ? -7.939 5.661 8.782 1.00 96.62 126 PHE A CA 1
ATOM 1030 C C . PHE A 1 126 ? -8.244 6.547 7.565 1.00 96.62 126 PHE A C 1
ATOM 1032 O O . PHE A 1 126 ? -7.676 6.320 6.497 1.00 96.62 126 PHE A O 1
ATOM 1039 N N . SER A 1 127 ? -9.088 7.576 7.703 1.00 97.06 127 SER A N 1
ATOM 1040 C CA . SER A 1 127 ? -9.487 8.481 6.615 1.00 97.06 127 SER A CA 1
ATOM 1041 C C . SER A 1 127 ? -9.897 7.687 5.361 1.00 97.06 127 SER A C 1
ATOM 1043 O O . SER A 1 127 ? -10.675 6.739 5.442 1.00 97.06 127 SER A O 1
ATOM 1045 N N . ASN A 1 128 ? -9.375 8.051 4.192 1.00 96.25 128 ASN A N 1
ATOM 1046 C CA . ASN A 1 128 ? -9.611 7.404 2.912 1.00 96.25 128 ASN A CA 1
ATOM 1047 C C . ASN A 1 128 ? -8.488 6.432 2.512 1.00 96.25 128 ASN A C 1
ATOM 1049 O O . ASN A 1 128 ? -8.221 6.286 1.316 1.00 96.25 128 ASN A O 1
ATOM 1053 N N . ILE A 1 129 ? -7.831 5.767 3.472 1.00 96.44 129 ILE A N 1
ATOM 1054 C CA . ILE A 1 129 ? -6.724 4.835 3.190 1.00 96.44 129 ILE A CA 1
ATOM 1055 C C . ILE A 1 129 ? -7.116 3.727 2.200 1.00 96.44 129 ILE A C 1
ATOM 1057 O O . ILE A 1 129 ? -6.306 3.356 1.357 1.00 96.44 129 ILE A O 1
ATOM 1061 N N . ASP A 1 130 ? -8.373 3.274 2.211 1.00 94.88 130 ASP A N 1
ATOM 1062 C CA . ASP A 1 130 ? -8.890 2.292 1.249 1.00 94.88 130 ASP A CA 1
ATOM 1063 C C . ASP A 1 130 ? -8.830 2.809 -0.194 1.00 94.88 130 ASP A C 1
ATOM 1065 O O . ASP A 1 130 ? -8.506 2.069 -1.121 1.00 94.88 130 ASP A O 1
ATOM 1069 N N . LYS A 1 131 ? -9.096 4.106 -0.393 1.00 96.00 131 LYS A N 1
ATOM 1070 C CA . LYS A 1 131 ? -9.018 4.754 -1.709 1.00 96.00 131 LYS A CA 1
ATOM 1071 C C . LYS A 1 131 ? -7.585 4.998 -2.146 1.00 96.00 131 LYS A C 1
ATOM 1073 O O . LYS A 1 131 ? -7.301 4.919 -3.338 1.00 96.00 131 LYS A O 1
ATOM 1078 N N . VAL A 1 132 ? -6.690 5.253 -1.193 1.00 97.38 132 VAL A N 1
ATOM 1079 C CA . VAL A 1 132 ? -5.248 5.282 -1.451 1.00 97.38 132 VAL A CA 1
ATOM 1080 C C . VAL A 1 132 ? -4.783 3.892 -1.890 1.00 97.38 132 VAL A C 1
ATOM 1082 O O . VAL A 1 132 ? -4.166 3.757 -2.938 1.00 97.38 132 VAL A O 1
ATOM 1085 N N . PHE A 1 133 ? -5.132 2.832 -1.165 1.00 97.38 133 PHE A N 1
ATOM 1086 C CA . PHE A 1 133 ? -4.800 1.461 -1.557 1.00 97.38 133 PHE A CA 1
ATOM 1087 C C . PHE A 1 133 ? -5.306 1.112 -2.962 1.00 97.38 133 PHE A C 1
ATOM 1089 O O . PHE A 1 133 ? -4.533 0.647 -3.800 1.00 97.38 133 PHE A O 1
ATOM 1096 N N . GLU A 1 134 ? -6.585 1.389 -3.229 1.00 96.44 134 GLU A N 1
ATOM 1097 C CA . GLU A 1 134 ? -7.233 1.137 -4.515 1.00 96.44 134 GLU A CA 1
ATOM 1098 C C . GLU A 1 134 ? -6.508 1.839 -5.669 1.00 96.44 134 GLU A C 1
ATOM 1100 O O . GLU A 1 134 ? -6.200 1.193 -6.672 1.00 96.44 134 GLU A O 1
ATOM 1105 N N . CYS A 1 135 ? -6.187 3.132 -5.541 1.00 97.00 135 CYS A N 1
ATOM 1106 C CA . CYS A 1 135 ? -5.565 3.860 -6.645 1.00 97.00 135 CYS A CA 1
ATOM 1107 C C . CYS A 1 135 ? -4.150 3.353 -6.960 1.00 97.00 135 CYS A C 1
ATOM 1109 O O . CYS A 1 135 ? -3.825 3.210 -8.139 1.00 97.00 135 CYS A O 1
ATOM 1111 N N . ASN A 1 136 ? -3.344 3.004 -5.947 1.00 98.00 136 ASN A N 1
ATOM 1112 C CA . ASN A 1 136 ? -2.009 2.439 -6.173 1.00 98.00 136 ASN A CA 1
ATOM 1113 C C . ASN A 1 136 ? -2.098 1.040 -6.797 1.00 98.00 136 ASN A C 1
ATOM 1115 O O . ASN A 1 136 ? -1.375 0.750 -7.745 1.00 98.00 136 ASN A O 1
ATOM 1119 N N . CYS A 1 137 ? -3.019 0.183 -6.340 1.00 97.75 137 CYS A N 1
ATOM 1120 C CA . CYS A 1 137 ? -3.215 -1.140 -6.943 1.00 97.75 137 CYS A CA 1
ATOM 1121 C C . CYS A 1 137 ? -3.633 -1.042 -8.413 1.00 97.75 137 CYS A C 1
ATOM 1123 O O . CYS A 1 137 ? -3.096 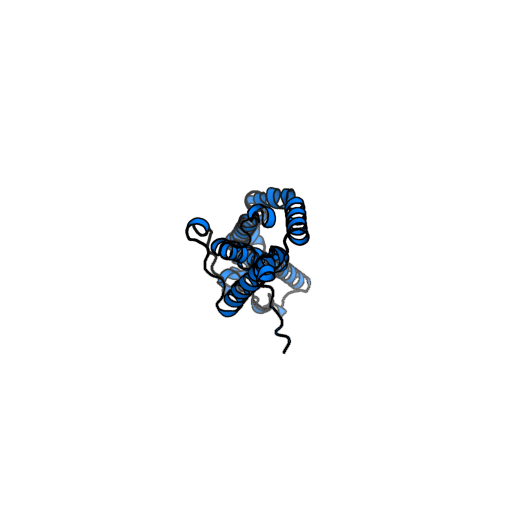-1.755 -9.260 1.00 97.75 137 CYS A O 1
ATOM 1125 N N . MET A 1 138 ? -4.556 -0.131 -8.724 1.00 96.94 138 MET A N 1
ATOM 1126 C CA . MET A 1 138 ? -5.007 0.094 -10.094 1.00 96.94 138 MET A CA 1
ATOM 1127 C C . MET A 1 138 ? -3.888 0.675 -10.966 1.00 96.94 138 MET A C 1
ATOM 1129 O O . MET A 1 138 ? -3.696 0.215 -12.090 1.00 96.94 138 MET A O 1
ATOM 1133 N N . PHE A 1 139 ? -3.112 1.637 -10.456 1.00 97.88 139 PHE A N 1
ATOM 1134 C CA . PHE A 1 139 ? -1.976 2.204 -11.184 1.00 97.88 139 PHE A CA 1
ATOM 1135 C C . PHE A 1 139 ? -0.882 1.159 -11.436 1.00 97.88 139 PHE A C 1
ATOM 1137 O O . PHE A 1 139 ? -0.386 1.033 -12.558 1.00 97.88 139 PHE A O 1
ATOM 1144 N N . TRP A 1 140 ? -0.564 0.355 -10.418 1.00 98.06 140 TRP A N 1
ATOM 1145 C CA . TRP A 1 140 ? 0.342 -0.781 -10.531 1.00 98.06 140 TRP A CA 1
ATOM 1146 C C . TRP A 1 140 ? -0.119 -1.737 -11.628 1.00 98.06 140 TRP A C 1
ATOM 1148 O O . TRP A 1 140 ? 0.620 -1.982 -12.578 1.00 98.06 140 TRP A O 1
ATOM 1158 N N . GLN A 1 141 ? -1.353 -2.233 -11.530 1.00 97.50 141 GLN A N 1
ATOM 1159 C CA . GLN A 1 141 ? -1.892 -3.228 -12.450 1.00 97.50 141 GLN A CA 1
ATOM 1160 C C . GLN A 1 141 ? -1.945 -2.721 -13.897 1.00 97.50 141 GLN A C 1
ATOM 1162 O O . GLN A 1 141 ? -1.661 -3.486 -14.816 1.00 97.50 141 GLN A O 1
ATOM 1167 N N . GLN A 1 142 ? -2.305 -1.451 -14.105 1.00 96.75 142 GLN A N 1
ATOM 1168 C CA . GLN A 1 142 ? -2.507 -0.894 -15.443 1.00 96.75 142 GLN A CA 1
ATOM 1169 C C . GLN A 1 142 ? -1.221 -0.394 -16.105 1.00 96.75 142 GLN A C 1
ATOM 1171 O O . GLN 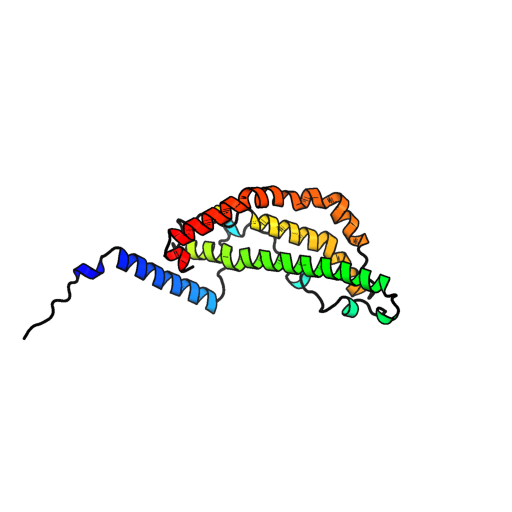A 1 142 ? -1.098 -0.526 -17.320 1.00 96.75 142 GLN A O 1
ATOM 1176 N N . TYR A 1 143 ? -0.269 0.164 -15.347 1.00 97.69 143 TYR A N 1
ATOM 1177 C CA . TYR A 1 143 ? 0.854 0.908 -15.937 1.00 97.69 143 TYR A CA 1
ATOM 1178 C C . TYR A 1 143 ? 2.241 0.418 -15.523 1.00 97.69 143 TYR A C 1
ATOM 1180 O O . TYR A 1 143 ? 3.179 0.555 -16.307 1.00 97.69 143 TYR A O 1
ATOM 1188 N N . LEU A 1 144 ? 2.410 -0.172 -14.337 1.00 98.00 144 LEU A N 1
ATOM 1189 C CA . LEU A 1 144 ? 3.729 -0.628 -13.870 1.00 98.00 144 LEU A CA 1
ATOM 1190 C C . LEU A 1 144 ? 3.946 -2.127 -14.079 1.00 98.00 144 LEU A C 1
ATOM 1192 O O . LEU A 1 144 ? 4.991 -2.541 -14.580 1.00 98.00 144 LEU A O 1
ATOM 1196 N N . LEU A 1 145 ? 2.941 -2.945 -13.776 1.00 97.88 145 LEU A N 1
ATOM 1197 C CA . LEU A 1 145 ? 2.968 -4.387 -13.981 1.00 97.88 145 LEU A CA 1
ATOM 1198 C C . LEU A 1 145 ? 3.266 -4.785 -15.441 1.00 97.88 145 LEU A C 1
ATOM 1200 O O . LEU A 1 145 ? 4.051 -5.720 -15.623 1.00 97.88 145 LEU A O 1
ATOM 1204 N N . PRO A 1 146 ? 2.764 -4.088 -16.485 1.00 97.81 146 PRO A N 1
ATOM 1205 C CA . PRO A 1 146 ? 3.133 -4.392 -17.868 1.00 97.81 146 PRO A CA 1
ATOM 1206 C C . PRO A 1 146 ? 4.638 -4.284 -18.151 1.00 97.81 146 PRO A C 1
ATOM 1208 O O . PRO A 1 146 ? 5.160 -5.056 -18.957 1.00 97.81 146 PRO A O 1
ATOM 1211 N N . VAL A 1 147 ? 5.360 -3.385 -17.463 1.00 97.56 147 VAL A N 1
ATOM 1212 C CA . VAL A 1 147 ? 6.828 -3.272 -17.574 1.00 97.56 147 VAL A CA 1
ATOM 1213 C C . VAL A 1 147 ? 7.488 -4.582 -17.141 1.00 97.56 147 VAL A C 1
ATOM 1215 O O . VAL A 1 147 ? 8.376 -5.104 -17.822 1.00 97.56 147 VAL A O 1
ATOM 1218 N N . LEU A 1 148 ? 7.016 -5.142 -16.026 1.00 97.25 148 LEU A N 1
ATOM 1219 C CA . LEU A 1 148 ? 7.520 -6.389 -15.466 1.00 97.25 148 LEU A CA 1
ATOM 1220 C C . LEU A 1 148 ? 7.099 -7.607 -16.293 1.00 97.25 148 LEU A C 1
ATOM 1222 O O . LEU A 1 148 ? 7.937 -8.448 -16.615 1.00 97.25 148 LEU A O 1
ATOM 1226 N N . GLN A 1 149 ? 5.824 -7.695 -16.677 1.00 96.81 149 GLN A N 1
ATOM 1227 C CA . GLN A 1 149 ? 5.288 -8.794 -17.487 1.00 96.81 149 GLN A CA 1
ATOM 1228 C C . GLN A 1 149 ? 6.004 -8.896 -18.832 1.00 96.81 149 GLN A C 1
ATOM 1230 O O . GLN A 1 149 ? 6.450 -9.979 -19.213 1.00 96.81 149 GLN A O 1
ATOM 1235 N N . ARG A 1 150 ? 6.233 -7.762 -19.505 1.00 96.56 150 ARG A N 1
ATOM 1236 C CA . ARG A 1 150 ? 6.990 -7.741 -20.758 1.00 96.56 150 ARG A CA 1
ATOM 1237 C C . ARG A 1 150 ? 8.414 -8.268 -20.572 1.00 96.56 150 ARG A C 1
ATOM 1239 O O . ARG A 1 150 ? 8.898 -9.042 -21.403 1.00 96.56 150 ARG A O 1
ATOM 1246 N N . GLY A 1 151 ? 9.068 -7.880 -19.475 1.00 95.12 151 GLY A N 1
ATOM 1247 C CA . GLY A 1 151 ? 10.374 -8.407 -19.082 1.00 95.12 151 GLY A CA 1
ATOM 1248 C C . GLY A 1 151 ? 10.347 -9.921 -18.850 1.00 95.12 151 GLY A C 1
ATOM 1249 O O . GLY A 1 151 ? 11.205 -10.635 -19.369 1.00 95.12 151 GLY A O 1
ATOM 1250 N N . ARG A 1 152 ? 9.338 -10.431 -18.133 1.00 95.56 152 ARG A N 1
ATOM 1251 C CA . ARG A 1 152 ? 9.152 -11.865 -17.845 1.00 95.56 152 ARG A CA 1
ATOM 1252 C C . ARG A 1 152 ? 8.976 -12.697 -19.110 1.00 95.56 152 ARG A C 1
ATOM 1254 O O . ARG A 1 152 ? 9.630 -13.728 -19.262 1.00 95.56 152 ARG A O 1
ATOM 1261 N N . GLU A 1 153 ? 8.121 -12.236 -20.016 1.00 95.94 153 GLU A N 1
ATOM 1262 C CA . GLU A 1 153 ? 7.784 -12.936 -21.256 1.00 95.94 153 GLU A CA 1
ATOM 1263 C C . GLU A 1 153 ? 8.955 -12.964 -22.239 1.00 95.94 153 GLU A C 1
ATOM 1265 O O . GLU A 1 153 ? 9.285 -14.007 -22.799 1.00 95.94 153 GLU A O 1
ATOM 1270 N N . CYS A 1 154 ? 9.595 -11.813 -22.459 1.00 94.75 154 CYS A N 1
ATOM 1271 C CA . CYS A 1 154 ? 10.586 -11.662 -23.527 1.00 94.75 154 CYS A CA 1
ATOM 1272 C C . CYS A 1 154 ? 12.029 -11.830 -23.056 1.00 94.75 154 CYS A C 1
ATOM 1274 O O . CYS A 1 154 ? 12.942 -11.890 -23.887 1.00 94.75 154 CYS A O 1
ATOM 1276 N N . ARG A 1 155 ? 12.250 -11.855 -21.736 1.00 94.81 155 ARG A N 1
ATOM 1277 C CA . ARG A 1 155 ? 13.578 -11.872 -21.105 1.00 94.81 155 ARG A CA 1
ATOM 1278 C C . ARG A 1 155 ? 14.481 -10.716 -21.559 1.00 94.81 155 ARG A C 1
ATOM 1280 O O . ARG A 1 155 ? 15.706 -10.831 -21.555 1.00 94.81 155 ARG A O 1
ATOM 1287 N N . GLN A 1 156 ? 13.862 -9.607 -21.966 1.00 93.69 156 GLN A N 1
ATOM 1288 C CA . GLN A 1 156 ? 14.515 -8.379 -22.428 1.00 93.69 156 GLN A CA 1
ATOM 1289 C C . GLN A 1 156 ? 14.613 -7.348 -21.296 1.00 93.69 156 GLN A C 1
ATOM 1291 O O . GLN A 1 156 ? 13.879 -7.477 -20.314 1.00 93.69 156 GLN A O 1
ATOM 1296 N N . PRO A 1 157 ? 15.487 -6.327 -21.424 1.00 94.94 157 PRO A N 1
ATOM 1297 C CA . PRO A 1 157 ? 15.538 -5.214 -20.482 1.00 94.94 157 PRO A CA 1
ATOM 1298 C C . PRO A 1 157 ? 14.156 -4.601 -20.232 1.00 94.94 157 PRO A C 1
ATOM 1300 O O . PRO A 1 157 ? 13.361 -4.451 -21.159 1.00 94.94 157 PRO A O 1
ATOM 1303 N N . LEU A 1 158 ? 13.898 -4.236 -18.979 1.00 96.44 158 LEU A N 1
ATOM 1304 C CA . LEU A 1 158 ? 12.691 -3.545 -18.543 1.00 96.44 158 LEU A CA 1
ATOM 1305 C C . LEU A 1 158 ? 12.592 -2.204 -19.270 1.00 96.44 158 LEU A C 1
ATOM 1307 O O . LEU A 1 158 ? 13.528 -1.400 -19.203 1.00 96.44 158 LEU A O 1
ATOM 1311 N N . ASP A 1 159 ? 11.473 -1.989 -19.960 1.00 95.50 159 ASP A N 1
ATOM 1312 C CA . ASP A 1 159 ? 11.203 -0.774 -20.724 1.00 95.50 159 ASP A CA 1
ATOM 1313 C C . ASP A 1 159 ? 10.261 0.155 -19.939 1.00 95.50 159 ASP A C 1
ATOM 1315 O O . ASP A 1 159 ? 9.054 -0.100 -19.885 1.00 95.50 159 ASP A O 1
ATOM 1319 N N . PRO A 1 160 ? 10.773 1.245 -19.337 1.00 94.44 160 PRO A N 1
ATOM 1320 C CA . PRO A 1 160 ? 9.943 2.182 -18.588 1.00 94.44 160 PRO A CA 1
ATOM 1321 C C . PRO A 1 160 ? 9.022 3.016 -19.484 1.00 94.44 160 PRO A C 1
ATOM 1323 O O . PRO A 1 160 ? 8.117 3.668 -18.976 1.00 94.44 160 PRO A O 1
ATOM 1326 N N . LEU A 1 161 ? 9.204 3.024 -20.809 1.00 96.06 161 LEU A N 1
ATOM 1327 C CA . LEU A 1 161 ? 8.2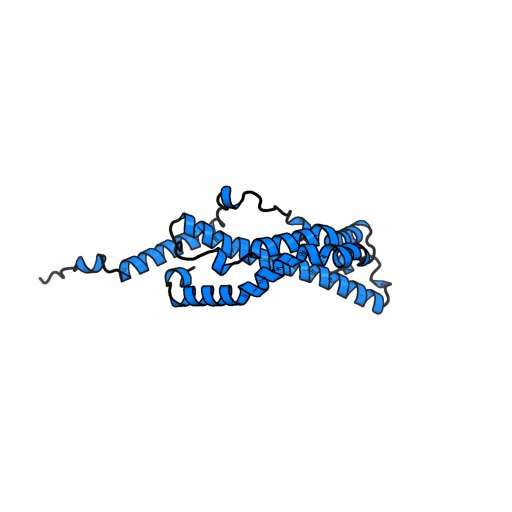97 3.762 -21.690 1.00 96.06 161 LEU A CA 1
ATOM 1328 C C . LEU A 1 161 ? 6.895 3.146 -21.723 1.00 96.06 161 LEU A C 1
ATOM 1330 O O . LEU A 1 161 ? 5.944 3.855 -22.045 1.00 96.06 161 LEU A O 1
ATOM 1334 N N . LEU A 1 162 ? 6.751 1.878 -21.323 1.00 96.25 162 LEU A N 1
ATOM 1335 C CA . LEU A 1 162 ? 5.451 1.221 -21.177 1.00 96.25 162 LEU A CA 1
ATOM 1336 C C . LEU A 1 162 ? 4.586 1.861 -20.079 1.00 96.25 162 LEU A C 1
ATOM 1338 O O . LEU A 1 162 ? 3.366 1.839 -20.193 1.00 96.25 162 LEU A O 1
ATOM 1342 N N .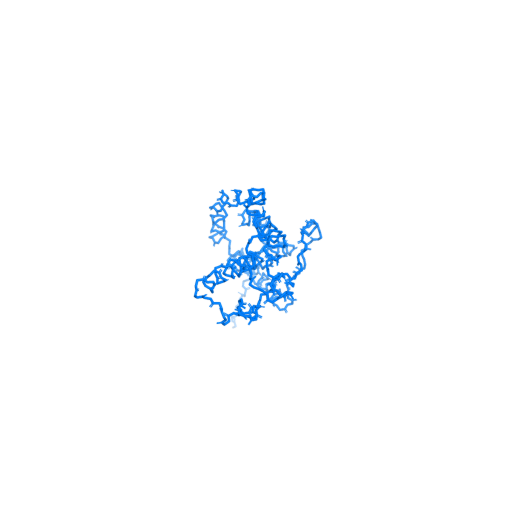 SER A 1 163 ? 5.188 2.479 -19.057 1.00 96.12 163 SER A N 1
ATOM 1343 C CA . SER A 1 163 ? 4.451 3.180 -17.995 1.00 96.12 163 SER A CA 1
ATOM 1344 C C . SER A 1 163 ? 4.249 4.673 -18.272 1.00 96.12 163 SER A C 1
ATOM 1346 O O . SER A 1 163 ? 3.602 5.369 -17.487 1.00 96.12 163 SER A O 1
ATOM 1348 N N . LYS A 1 164 ? 4.782 5.188 -19.392 1.00 96.38 164 LYS A N 1
ATOM 1349 C CA . LYS A 1 164 ? 4.780 6.622 -19.718 1.00 96.38 164 LYS A CA 1
ATOM 1350 C C . LYS A 1 164 ? 3.374 7.216 -19.731 1.00 96.38 164 LYS A C 1
ATOM 1352 O O . LYS A 1 164 ? 3.182 8.287 -19.165 1.00 96.38 164 LYS A O 1
ATOM 1357 N N . GLU A 1 165 ? 2.422 6.541 -20.372 1.00 96.00 165 GLU A N 1
ATOM 1358 C CA . GLU A 1 165 ? 1.026 6.998 -20.441 1.00 96.00 165 GLU A CA 1
ATOM 1359 C C . GLU A 1 165 ? 0.436 7.161 -19.034 1.00 96.00 165 GLU A C 1
ATOM 1361 O O . GLU A 1 165 ? -0.145 8.195 -18.714 1.00 96.00 165 GLU A O 1
ATOM 1366 N N . GLY A 1 166 ? 0.684 6.191 -18.149 1.00 96.31 166 GLY A N 1
ATOM 1367 C CA . GLY A 1 166 ? 0.254 6.249 -16.754 1.00 96.31 166 GLY A CA 1
ATOM 1368 C C . GLY A 1 166 ? 0.749 7.507 -16.048 1.00 96.31 166 GLY A C 1
ATOM 1369 O O . GLY A 1 166 ? -0.042 8.232 -15.450 1.00 96.31 166 GLY A O 1
ATOM 1370 N N . PHE A 1 167 ? 2.045 7.807 -16.153 1.00 96.12 167 PHE A N 1
ATOM 1371 C CA . PHE A 1 167 ? 2.638 8.972 -15.491 1.00 96.12 167 PHE A CA 1
ATOM 1372 C C . PHE A 1 167 ? 2.231 10.317 -16.102 1.00 96.12 167 PHE A C 1
ATOM 1374 O O . PHE A 1 167 ? 2.086 11.292 -15.367 1.00 96.12 167 PHE A O 1
ATOM 1381 N N . VAL A 1 168 ? 2.086 10.395 -17.426 1.00 95.88 168 VAL A N 1
ATOM 1382 C CA . VAL A 1 168 ? 1.824 11.665 -18.122 1.00 95.88 168 VAL A CA 1
ATOM 1383 C C . VAL A 1 168 ? 0.336 12.003 -18.131 1.00 95.88 168 VAL A C 1
ATOM 1385 O O . VAL A 1 168 ? -0.025 13.137 -17.821 1.00 95.88 168 VAL A O 1
ATOM 1388 N N . ASP A 1 169 ? -0.515 11.032 -18.456 1.00 95.62 169 ASP A N 1
ATOM 1389 C CA . ASP A 1 169 ? -1.920 11.286 -18.778 1.00 95.62 169 ASP A CA 1
ATOM 1390 C C . ASP A 1 169 ? -2.856 10.948 -17.608 1.00 95.62 169 ASP A C 1
ATOM 1392 O O . ASP A 1 169 ? -3.834 11.658 -17.367 1.00 95.62 169 ASP A O 1
ATOM 1396 N N . HIS A 1 170 ? -2.545 9.903 -16.831 1.00 95.69 170 HIS A N 1
ATOM 1397 C CA . HIS A 1 170 ? -3.482 9.349 -15.840 1.00 95.69 170 HIS A CA 1
ATOM 1398 C C . HIS A 1 170 ? -3.124 9.660 -14.384 1.00 95.69 170 HIS A C 1
ATOM 1400 O O . HIS A 1 170 ? -4.015 9.727 -13.534 1.00 95.69 170 HIS A O 1
ATOM 1406 N N . PHE A 1 171 ? -1.848 9.910 -14.078 1.00 94.69 171 PHE A N 1
ATOM 1407 C CA . PHE A 1 171 ? -1.365 10.120 -12.710 1.00 94.69 171 PHE A CA 1
ATOM 1408 C C . PHE A 1 171 ? -2.151 11.196 -11.936 1.00 94.69 171 PHE A C 1
ATOM 1410 O O . PHE A 1 171 ? -2.590 10.903 -10.820 1.00 94.69 171 PHE A O 1
ATOM 1417 N N . PRO A 1 172 ? -2.438 12.395 -12.494 1.00 94.06 172 PRO A N 1
ATOM 1418 C CA . PRO A 1 172 ? -3.207 13.411 -11.771 1.00 94.06 172 PRO A CA 1
ATOM 1419 C C . PRO A 1 172 ? -4.626 12.959 -11.399 1.00 94.06 172 PRO A C 1
ATOM 1421 O O . PRO A 1 172 ? -5.151 13.366 -10.365 1.00 94.06 172 PRO A O 1
ATOM 1424 N N . SER A 1 173 ? -5.245 12.110 -12.226 1.00 94.00 173 SER A N 1
ATOM 1425 C CA . SER A 1 173 ? -6.600 11.604 -11.995 1.00 94.00 173 SER A CA 1
ATOM 1426 C C . SER A 1 173 ? -6.627 10.502 -10.935 1.00 94.00 173 SER A C 1
ATOM 1428 O O . SER A 1 173 ? -7.466 10.536 -10.034 1.00 94.00 173 SER A O 1
ATOM 1430 N N . PHE A 1 174 ? -5.682 9.560 -10.993 1.00 93.94 174 PHE A N 1
ATOM 1431 C CA . PHE A 1 174 ? -5.579 8.462 -10.028 1.00 93.94 174 PHE A CA 1
ATOM 1432 C C . PHE A 1 174 ? -5.220 8.963 -8.629 1.00 93.94 174 PHE A C 1
ATOM 1434 O O . PHE A 1 174 ? -5.842 8.584 -7.635 1.00 93.94 174 PHE A O 1
ATOM 1441 N N . PHE A 1 175 ? -4.226 9.847 -8.545 1.00 95.94 175 PHE A N 1
ATOM 1442 C CA . PHE A 1 175 ? -3.622 10.234 -7.273 1.00 95.94 175 PHE A CA 1
ATOM 1443 C C . PHE A 1 175 ? -4.314 11.429 -6.601 1.00 95.94 175 PHE A C 1
ATOM 1445 O O . PHE A 1 175 ? -3.911 11.830 -5.512 1.00 95.94 175 PHE A O 1
ATOM 1452 N N . GLN A 1 176 ? -5.416 11.952 -7.153 1.00 96.44 176 GLN A N 1
ATOM 1453 C CA . GLN A 1 176 ? -6.199 13.017 -6.506 1.00 96.44 176 GLN A CA 1
ATOM 1454 C C . GLN A 1 176 ? -6.717 12.627 -5.106 1.00 96.44 176 GLN A C 1
ATOM 1456 O O . GLN A 1 176 ? -6.902 13.483 -4.243 1.00 96.44 176 GLN A O 1
ATOM 1461 N N . VAL A 1 177 ? -6.909 11.329 -4.840 1.00 96.38 177 VAL A N 1
ATOM 1462 C CA . VAL A 1 177 ? -7.345 10.821 -3.526 1.00 96.38 177 VAL A CA 1
ATOM 1463 C C . VAL A 1 177 ? -6.352 11.153 -2.408 1.00 96.38 177 VAL A C 1
ATOM 1465 O O . VAL A 1 177 ? -6.746 11.271 -1.246 1.00 96.38 177 VAL A O 1
ATOM 1468 N N . TYR A 1 178 ? -5.080 11.375 -2.749 1.00 97.25 178 TYR A N 1
ATOM 1469 C CA . TYR A 1 178 ? -4.058 11.750 -1.782 1.00 97.25 178 TYR A CA 1
ATOM 1470 C C . TYR A 1 178 ? -4.257 13.154 -1.213 1.00 97.25 178 TYR A C 1
ATOM 1472 O O . TYR A 1 178 ? -3.797 13.410 -0.106 1.00 97.25 178 TYR A O 1
ATOM 1480 N N . PHE A 1 179 ? -4.970 14.056 -1.900 1.00 96.75 179 PHE A N 1
ATOM 1481 C CA . PHE A 1 179 ? -5.248 15.384 -1.345 1.00 96.75 179 PHE A CA 1
ATOM 1482 C C . PHE A 1 179 ? -6.009 15.286 -0.021 1.00 96.75 179 PHE A C 1
ATOM 1484 O O . PHE A 1 179 ? -5.593 15.894 0.963 1.00 96.75 179 PHE A O 1
ATOM 1491 N N . LYS A 1 180 ? -7.070 14.469 0.035 1.00 96.75 180 LYS A N 1
ATOM 1492 C CA . LYS A 1 180 ? -7.809 14.214 1.281 1.00 96.75 180 LYS A CA 1
ATOM 1493 C C . LYS A 1 180 ? -6.910 13.556 2.327 1.00 96.75 180 LYS A C 1
ATOM 1495 O O . LYS A 1 180 ? -6.846 14.049 3.448 1.00 96.75 180 LYS A O 1
ATOM 1500 N N . TYR A 1 181 ? -6.168 12.517 1.935 1.00 95.94 181 TYR A N 1
ATOM 1501 C CA . TYR A 1 181 ? -5.263 11.799 2.833 1.00 95.94 181 TYR A CA 1
ATOM 1502 C C . TYR A 1 181 ? -4.252 12.742 3.502 1.00 95.94 181 TYR A C 1
ATOM 1504 O O . TYR A 1 181 ? -4.084 12.710 4.717 1.00 95.94 181 TYR A O 1
ATOM 1512 N N . PHE A 1 182 ? -3.617 13.633 2.734 1.00 96.00 182 PHE A N 1
ATOM 1513 C CA . PHE A 1 182 ? -2.650 14.590 3.270 1.00 96.00 182 PHE A CA 1
ATOM 1514 C C . PHE A 1 182 ? -3.292 15.661 4.152 1.00 96.00 182 PHE A C 1
ATOM 1516 O O . PHE A 1 182 ? -2.726 16.001 5.191 1.00 96.00 182 PHE A O 1
ATOM 1523 N N . ILE A 1 183 ? -4.462 16.181 3.768 1.00 97.19 183 ILE A N 1
ATOM 1524 C CA . ILE A 1 183 ? -5.194 17.177 4.564 1.00 97.19 183 ILE A CA 1
ATOM 1525 C C . ILE A 1 183 ? -5.604 16.587 5.920 1.00 97.19 183 ILE A C 1
ATOM 1527 O O . ILE A 1 183 ? -5.466 17.247 6.949 1.00 97.19 183 ILE A O 1
ATOM 1531 N N . GLU A 1 184 ? -6.071 15.339 5.937 1.00 97.19 184 GLU A N 1
ATOM 1532 C CA . GLU A 1 184 ? -6.590 14.680 7.141 1.00 97.19 184 GLU A CA 1
ATOM 1533 C C . GLU A 1 184 ? -5.506 13.972 7.967 1.00 97.19 184 GLU A C 1
ATOM 1535 O O . GLU A 1 184 ? -5.745 13.641 9.131 1.00 97.19 184 GLU A O 1
ATOM 1540 N N . HIS A 1 185 ? -4.294 13.803 7.426 1.00 94.25 185 HIS A N 1
ATOM 1541 C CA . HIS A 1 185 ? -3.201 13.065 8.063 1.00 94.25 185 HIS A CA 1
ATOM 1542 C C . HIS A 1 185 ? -2.952 13.501 9.512 1.00 94.25 185 HIS A C 1
ATOM 1544 O O . HIS A 1 185 ? -2.892 12.672 10.423 1.00 94.25 185 HIS A O 1
ATOM 1550 N N . LYS A 1 186 ? -2.859 14.817 9.746 1.00 96.62 186 LYS A N 1
ATOM 1551 C CA . LYS A 1 186 ? -2.601 15.354 11.086 1.00 96.62 186 LYS A CA 1
ATOM 1552 C C . LYS A 1 186 ? -3.769 15.102 12.039 1.00 96.62 186 LYS A C 1
ATOM 1554 O O . LYS A 1 186 ? -3.539 14.726 13.185 1.00 96.62 186 LYS A O 1
ATOM 1559 N N . SER A 1 187 ? -5.007 15.269 11.571 1.00 97.50 187 SER A N 1
ATOM 1560 C CA . SER A 1 187 ? -6.193 15.001 12.389 1.00 97.50 187 SER A CA 1
ATOM 1561 C C . SER A 1 187 ? -6.334 13.525 12.753 1.00 97.50 187 SER A C 1
ATOM 1563 O O . SER A 1 187 ? -6.718 13.229 13.882 1.00 97.50 187 SER A O 1
ATOM 1565 N N . CYS A 1 188 ? -5.970 12.607 11.851 1.00 97.19 188 CYS A N 1
ATOM 1566 C CA . CYS A 1 188 ? -5.969 11.175 12.145 1.00 97.19 188 CYS A CA 1
ATOM 1567 C C . CYS A 1 188 ? -4.943 10.819 13.221 1.00 97.19 188 CYS A C 1
ATOM 1569 O O . CYS A 1 188 ? -5.264 10.107 14.171 1.00 97.19 188 CYS A O 1
ATOM 1571 N N . GLN A 1 189 ? -3.730 11.371 13.125 1.00 96.88 189 GLN A N 1
ATOM 1572 C CA . GLN A 1 189 ? -2.694 11.180 14.143 1.00 96.88 189 GLN A CA 1
ATOM 1573 C C . GLN A 1 189 ? -3.111 11.729 15.510 1.00 96.88 189 GLN A C 1
ATOM 1575 O O . GLN A 1 189 ? -2.918 11.064 16.528 1.00 96.88 189 GLN A O 1
ATOM 1580 N N . ASP A 1 190 ? -3.699 12.925 15.541 1.00 97.81 190 ASP A N 1
ATOM 1581 C CA . ASP A 1 190 ? -4.172 13.535 16.785 1.00 97.81 190 ASP A CA 1
ATOM 1582 C C . ASP A 1 190 ? -5.315 12.737 17.409 1.00 97.81 190 ASP A C 1
ATOM 1584 O O . ASP A 1 190 ? -5.349 12.558 18.627 1.00 97.81 190 ASP A O 1
ATOM 1588 N N . TYR A 1 191 ? -6.224 12.215 16.582 1.00 97.94 191 TYR A N 1
ATOM 1589 C CA . TYR A 1 191 ? -7.305 11.362 17.051 1.00 97.94 191 TYR A CA 1
ATOM 1590 C C . TYR A 1 191 ? -6.777 10.044 17.619 1.00 97.94 191 TYR A C 1
ATOM 1592 O O . TYR A 1 191 ? -7.098 9.715 18.757 1.00 97.94 191 TYR A O 1
ATOM 1600 N N . ALA A 1 192 ? -5.892 9.348 16.898 1.00 96.56 192 ALA A N 1
ATOM 1601 C CA . ALA A 1 192 ? -5.262 8.120 17.380 1.00 96.56 192 ALA A CA 1
ATOM 1602 C C . ALA A 1 192 ? -4.542 8.338 18.719 1.00 96.56 192 ALA A C 1
ATOM 1604 O O . ALA A 1 192 ? -4.692 7.547 19.650 1.00 96.56 192 ALA A O 1
ATOM 1605 N N . LYS A 1 193 ? -3.811 9.451 18.851 1.00 97.06 193 LYS A N 1
ATOM 1606 C CA . LYS A 1 193 ? -3.151 9.826 20.103 1.00 97.06 193 LYS A CA 1
ATOM 1607 C C . LYS A 1 193 ? -4.157 10.077 21.227 1.00 97.06 193 LYS A C 1
ATOM 1609 O O . LYS A 1 193 ? -3.960 9.591 22.335 1.00 97.06 193 LYS A O 1
ATOM 1614 N N . SER A 1 194 ? -5.245 10.788 20.943 1.00 97.06 194 SER A N 1
ATOM 1615 C CA . SER A 1 194 ? -6.308 11.024 21.919 1.00 97.06 194 SER A CA 1
ATOM 1616 C C . SER A 1 194 ? -6.969 9.718 22.375 1.00 97.06 194 SER A C 1
ATOM 1618 O O . SER A 1 194 ? -7.168 9.541 23.577 1.00 97.06 194 SER A O 1
ATOM 1620 N N . CYS A 1 195 ? -7.241 8.775 21.466 1.00 95.25 195 CYS A N 1
ATOM 1621 C CA . CYS A 1 195 ? -7.737 7.436 21.800 1.00 95.25 195 CYS A CA 1
ATOM 1622 C C . CYS A 1 195 ? -6.756 6.681 22.709 1.00 95.25 195 CYS A C 1
ATOM 1624 O O . CYS A 1 195 ? -7.164 6.160 23.746 1.00 95.25 195 CYS A O 1
ATOM 1626 N N . MET A 1 196 ? -5.458 6.703 22.380 1.00 94.38 196 MET A N 1
ATOM 1627 C CA . MET A 1 196 ? -4.405 6.109 23.213 1.00 94.38 196 MET A CA 1
ATOM 1628 C C . MET A 1 196 ? -4.286 6.756 24.594 1.00 94.38 196 MET A C 1
ATOM 1630 O O . MET A 1 196 ? -3.863 6.093 25.529 1.00 94.38 196 MET A O 1
ATOM 1634 N N . GLU A 1 197 ? -4.618 8.034 24.762 1.00 94.62 197 GLU A N 1
ATOM 1635 C CA . GLU A 1 197 ? -4.560 8.708 26.066 1.00 94.62 197 GLU A CA 1
ATOM 1636 C C . GLU A 1 197 ? -5.807 8.427 26.921 1.00 94.62 197 GLU A C 1
ATOM 1638 O O . GLU A 1 197 ? -5.701 8.291 28.142 1.00 94.62 197 GLU A O 1
ATOM 1643 N N . SER A 1 198 ? -6.973 8.312 26.279 1.00 91.12 198 SER A N 1
ATOM 1644 C CA . SER A 1 198 ? -8.292 8.320 26.929 1.00 91.12 198 SER A CA 1
ATOM 1645 C C . SER A 1 198 ? -8.971 6.957 27.085 1.00 91.12 198 SER A C 1
ATOM 1647 O O . SER A 1 198 ? -9.842 6.837 27.944 1.00 91.12 198 SER A O 1
ATOM 1649 N N . SER A 1 199 ? -8.596 5.938 26.303 1.00 92.19 199 SER A N 1
ATOM 1650 C CA . SER A 1 199 ? -9.240 4.618 26.329 1.00 92.19 199 SER A CA 1
ATOM 1651 C C . SER A 1 199 ? -8.241 3.516 26.659 1.00 92.19 199 SER A C 1
ATOM 1653 O O . SER A 1 199 ? -7.349 3.194 25.877 1.00 92.19 199 SER A O 1
ATOM 1655 N N . ASP A 1 200 ? -8.416 2.895 27.824 1.00 90.69 200 ASP A N 1
ATOM 1656 C CA . ASP A 1 200 ? -7.610 1.744 28.228 1.00 90.69 200 ASP A CA 1
ATOM 1657 C C . ASP A 1 200 ? -7.917 0.492 27.388 1.00 90.69 200 ASP A C 1
ATOM 1659 O O . ASP A 1 200 ? -7.038 -0.349 27.218 1.00 90.69 200 ASP A O 1
ATOM 1663 N N . LEU A 1 201 ? -9.119 0.387 26.806 1.00 92.31 201 LEU A N 1
ATOM 1664 C CA . LEU A 1 201 ? -9.449 -0.660 25.831 1.00 92.31 201 LEU A CA 1
ATOM 1665 C C . LEU A 1 201 ? -8.695 -0.445 24.517 1.00 92.31 201 LEU A C 1
ATOM 1667 O O . LEU A 1 201 ? -8.156 -1.397 23.963 1.00 92.31 201 LEU A O 1
ATOM 1671 N N . PHE A 1 202 ? -8.606 0.800 24.041 1.00 94.19 202 PHE A N 1
ATOM 1672 C CA . PHE A 1 202 ? -7.859 1.116 22.823 1.00 94.19 202 PHE A CA 1
ATOM 1673 C C . PHE A 1 202 ? -6.347 0.921 22.997 1.00 94.19 202 PHE A C 1
ATOM 1675 O O . PHE A 1 202 ? -5.673 0.600 22.034 1.00 94.19 202 PHE A O 1
ATOM 1682 N N . LYS A 1 203 ? -5.809 1.060 24.217 1.00 93.06 203 LYS A N 1
ATOM 1683 C CA . LYS A 1 203 ? -4.413 0.684 24.521 1.00 93.06 203 LYS A CA 1
ATOM 1684 C C . LYS A 1 203 ? -4.176 -0.830 24.496 1.00 93.06 203 LYS A C 1
ATOM 1686 O O . LYS A 1 203 ? -3.033 -1.253 24.352 1.00 93.06 203 LYS A O 1
ATOM 1691 N N . THR A 1 204 ? -5.213 -1.625 24.774 1.00 91.81 204 THR A N 1
ATOM 1692 C CA . THR A 1 204 ? -5.154 -3.095 24.735 1.00 91.81 204 THR A CA 1
ATOM 1693 C C . THR A 1 204 ? -5.239 -3.624 23.305 1.00 91.81 204 THR A C 1
ATOM 1695 O O . THR A 1 204 ? -4.633 -4.655 23.019 1.00 91.81 204 THR A O 1
ATOM 1698 N N . PHE A 1 205 ? -5.998 -2.935 22.451 1.00 90.81 205 PHE A N 1
ATOM 1699 C CA . PHE A 1 205 ? -6.073 -3.167 21.010 1.00 90.81 205 PHE A CA 1
ATOM 1700 C C . PHE A 1 205 ? -4.740 -2.879 20.311 1.00 90.81 205 PHE A C 1
ATOM 1702 O O . PHE A 1 205 ? -4.339 -3.723 19.479 1.00 90.81 205 PHE A O 1
#

InterPro domains:
  IPR000219 Dbl homology domain [PF00621] (83-205)
  IPR000219 Dbl homology domain [PS50010] (78-205)
  IPR035899 Dbl homology (DH) domain superfamily [G3DSA:1.20.900.10] (58-205)
  IPR035899 Dbl homology (DH) domain superfamily [SSF48065] (69-205)
  IPR040181 Pleckstrin homology domain-containing family G member 5/7 [PTHR13217] (16-205)

Organism: NCBI:txid1028688

Secondary structure (DSSP, 8-state):
-------GGGGG-HHHHHHHHHHHHHHHHHHHHHH-PPPPPHHHHTTPPP--GGGG---S-GGGT-TTGGGS-HHHHHHHHHHHHHHHHHHHHHHHHHHIIIIIIHHHHHHHHTTSSTTS-HHHHHTTHHHHHHHHHHHIIIIIHHHHHHHHHH-PPP-GGGGHHIIIIIHHHHTTHHHHHHHHHHHHHHHHHHHHHH-HHHHH-

Radius of gyration: 24.53 Å; chains: 1; bounding box: 50×36×89 Å

Sequence (205 aa):
GKSPKLSVVNLFTPANKDKERQEQLTEILNRYSQLGLPPLPELLALGRPTFDDMIFEMEPNWKSVVTNHQSMTKKQQEHQEAVWELLVTEVSYIKQIRVIIDVFQNCLINVQQESYLNEIETERLFSNIDKVFECNCMFWQQYLLPVLQRGRECRQPLDPLLSKEGFVDHFPSFFQVYFKYFIEHKSCQDYAKSCMESSDLFKTF

Foldseek 3Di:
DDDDPPDPVVCPDPVNVLVVVLVVLLVVVVCCVVVNFDDFDPVVCPPQDDDDVVLLDDDPALCVLAPCLVVDDPVLVVVLRVLNCVLNVLSVVLVVLCCCCRPPLSNCNRCVVVVPPVVQDSCQQCPVSSLVSVLSSVLSVQASSVQRVVSNVVSHRRDNVSNVCSVPPPVCVSCVSVVRVVVSVVSNVVSLVVCCVPRPSSVSD

pLDDT: mean 90.65, std 13.01, range [37.06, 98.38]